Protein AF-A0A7Z2S6S7-F1 (afdb_monomer)

pLDDT: mean 70.12, std 21.5, range [36.78, 98.31]

Organism: NCBI:txid2698679

Mean predicted aligned error: 21.52 Å

Secondary structure (DSSP, 8-state):
--HHHHHHHHHHHHHHHHHHHHHHHHHHHHHHHHHHHHHHHHHHHHHHHHHHHHHHHHHHHHHHHHHHHIIIII-B-PPPGGGS--SHHHHHS--GGG-SS----TT-----B----------S-----PPPP-------SS--S--------------------------PPPPPPPPPP------S-HHHHHHHHHHHHHHHHHT-

Structure (mmCIF, N/CA/C/O backbone):
data_AF-A0A7Z2S6S7-F1
#
_entry.id   AF-A0A7Z2S6S7-F1
#
loop_
_atom_site.group_PDB
_atom_site.id
_atom_site.type_symbol
_atom_site.label_atom_id
_atom_site.label_alt_id
_atom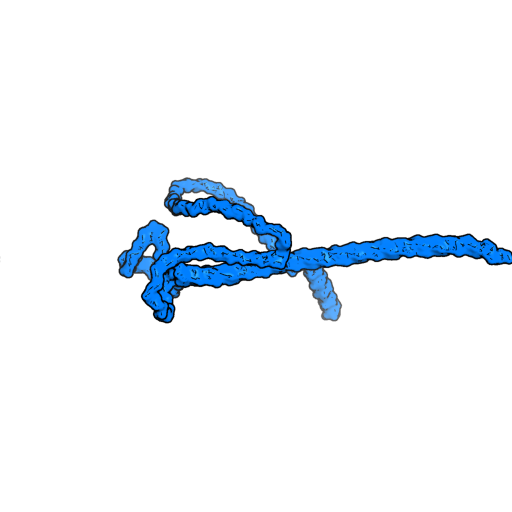_site.label_comp_id
_atom_site.label_asym_id
_atom_site.label_entity_id
_atom_site.label_seq_id
_atom_site.pdbx_PDB_ins_code
_atom_site.Cartn_x
_atom_site.Cartn_y
_atom_site.Cartn_z
_atom_site.occupancy
_atom_site.B_iso_or_equiv
_atom_site.auth_seq_id
_atom_site.auth_comp_id
_atom_site.auth_asym_id
_atom_site.auth_atom_id
_atom_site.pdbx_PDB_model_num
ATOM 1 N N . MET A 1 1 ? 38.155 -9.485 -60.543 1.00 56.16 1 MET A N 1
ATOM 2 C CA . MET A 1 1 ? 37.156 -8.390 -60.671 1.00 56.16 1 MET A CA 1
ATOM 3 C C . MET A 1 1 ? 35.992 -8.449 -59.662 1.00 56.16 1 MET A C 1
ATOM 5 O O . MET A 1 1 ? 35.315 -7.443 -59.505 1.00 56.16 1 MET A O 1
ATOM 9 N N . ILE A 1 2 ? 35.759 -9.549 -58.927 1.00 62.22 2 ILE A N 1
ATOM 10 C CA . ILE A 1 2 ? 34.599 -9.682 -58.010 1.00 62.22 2 ILE A CA 1
ATOM 11 C C . ILE A 1 2 ? 34.795 -8.965 -56.654 1.00 62.22 2 ILE A C 1
ATOM 13 O O . ILE A 1 2 ? 33.850 -8.390 -56.121 1.00 62.22 2 ILE A O 1
ATOM 17 N N . ALA A 1 3 ? 36.026 -8.892 -56.132 1.00 63.84 3 ALA A N 1
ATOM 18 C CA . ALA A 1 3 ? 36.320 -8.297 -54.818 1.00 63.84 3 ALA A CA 1
ATOM 19 C C . ALA A 1 3 ? 35.955 -6.799 -54.693 1.00 63.84 3 ALA A C 1
ATOM 21 O O . ALA A 1 3 ? 35.555 -6.342 -53.626 1.00 63.84 3 ALA A O 1
ATOM 22 N N . HIS A 1 4 ? 36.027 -6.028 -55.784 1.00 70.69 4 HIS A N 1
ATOM 23 C CA . HIS A 1 4 ? 35.668 -4.604 -55.766 1.00 70.69 4 HIS A CA 1
ATOM 24 C C . HIS A 1 4 ? 34.153 -4.359 -55.740 1.00 70.69 4 HIS A C 1
ATOM 26 O O . HIS A 1 4 ? 33.725 -3.312 -55.262 1.00 70.69 4 HIS A O 1
AT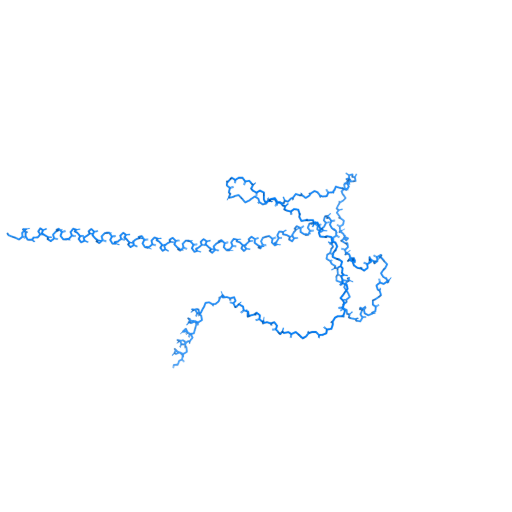OM 32 N N . ARG A 1 5 ? 33.336 -5.323 -56.189 1.00 72.50 5 ARG A N 1
ATOM 33 C CA . ARG A 1 5 ? 31.866 -5.223 -56.164 1.00 72.50 5 ARG A CA 1
ATOM 34 C C . ARG A 1 5 ? 31.262 -5.544 -54.794 1.00 72.50 5 ARG A C 1
ATOM 36 O O . ARG A 1 5 ? 30.157 -5.100 -54.516 1.00 72.50 5 ARG A O 1
ATOM 43 N N . LEU A 1 6 ? 31.989 -6.262 -53.932 1.00 79.44 6 LEU A N 1
ATOM 44 C CA . LEU A 1 6 ? 31.537 -6.638 -52.583 1.00 79.44 6 LEU A CA 1
ATOM 45 C C . LEU A 1 6 ? 31.805 -5.560 -51.518 1.00 79.44 6 LEU A C 1
ATOM 47 O O . LEU A 1 6 ? 31.131 -5.527 -50.491 1.00 79.44 6 LEU A O 1
ATOM 51 N N . ARG A 1 7 ? 32.739 -4.635 -51.772 1.00 80.62 7 ARG A N 1
ATOM 52 C CA . ARG A 1 7 ? 33.026 -3.490 -50.888 1.00 80.62 7 ARG A CA 1
ATOM 53 C C . ARG A 1 7 ? 31.790 -2.658 -50.490 1.00 80.62 7 ARG A C 1
ATOM 55 O O . ARG A 1 7 ? 31.655 -2.391 -49.298 1.00 80.62 7 ARG A O 1
ATOM 62 N N . PRO A 1 8 ? 30.878 -2.263 -51.403 1.00 85.81 8 PRO A N 1
ATOM 63 C CA . PRO A 1 8 ? 29.676 -1.519 -51.013 1.00 85.81 8 PRO A CA 1
ATOM 64 C C . PRO A 1 8 ? 28.704 -2.347 -50.158 1.00 85.81 8 PRO A C 1
ATOM 66 O O . PRO A 1 8 ? 28.087 -1.807 -49.246 1.00 85.81 8 PRO A O 1
ATOM 69 N N . ILE A 1 9 ? 28.608 -3.661 -50.390 1.00 90.38 9 ILE A N 1
ATOM 70 C CA . ILE A 1 9 ? 27.736 -4.563 -49.618 1.00 90.38 9 ILE A CA 1
ATOM 71 C C . ILE A 1 9 ? 28.200 -4.661 -48.160 1.00 90.38 9 ILE A C 1
ATOM 73 O O . ILE A 1 9 ? 27.368 -4.628 -47.259 1.00 90.38 9 ILE A O 1
ATOM 77 N N . GLY A 1 10 ? 29.514 -4.703 -47.915 1.00 89.62 10 GLY A N 1
ATOM 78 C CA . GLY A 1 10 ? 30.062 -4.675 -46.555 1.00 89.62 10 GLY A CA 1
ATOM 79 C C . GLY A 1 10 ? 29.722 -3.385 -45.799 1.00 89.62 10 GLY A C 1
ATOM 80 O O . GLY A 1 10 ? 29.356 -3.435 -44.628 1.00 89.62 10 GLY A O 1
ATOM 81 N N . TRP A 1 11 ? 29.766 -2.238 -46.483 1.00 93.69 11 TRP A N 1
ATOM 82 C CA . TRP A 1 11 ? 29.365 -0.949 -45.908 1.00 93.69 11 TRP A CA 1
ATOM 83 C C . TRP A 1 11 ? 27.879 -0.915 -45.537 1.00 93.69 11 TRP A C 1
ATOM 85 O O . TRP A 1 11 ? 27.529 -0.519 -44.425 1.00 93.69 11 TRP A O 1
ATOM 95 N N . VAL A 1 12 ? 27.008 -1.382 -46.436 1.00 95.25 12 VAL A N 1
ATOM 96 C CA . VAL A 1 12 ? 25.561 -1.463 -46.176 1.00 95.25 12 VAL A CA 1
ATOM 97 C C . VAL A 1 12 ? 25.264 -2.430 -45.028 1.00 95.25 12 VAL A C 1
ATOM 99 O O . VAL A 1 12 ? 24.489 -2.091 -44.137 1.00 95.25 12 VAL A O 1
ATOM 102 N N . ALA A 1 13 ? 25.914 -3.597 -44.995 1.00 95.06 13 ALA A N 1
ATOM 103 C CA . ALA A 1 13 ? 25.768 -4.562 -43.907 1.00 95.06 13 ALA A CA 1
ATOM 104 C C . ALA A 1 13 ? 26.209 -3.980 -42.552 1.00 95.06 13 ALA A C 1
ATOM 106 O O . ALA A 1 13 ? 25.541 -4.201 -41.541 1.00 95.06 13 ALA A O 1
ATOM 107 N N . GLY A 1 14 ? 27.285 -3.188 -42.524 1.00 96.31 14 GLY A N 1
ATOM 108 C CA . GLY A 1 14 ? 27.726 -2.477 -41.322 1.00 96.31 14 GLY A CA 1
ATOM 109 C C . GLY A 1 14 ? 26.667 -1.505 -40.793 1.00 96.31 14 GLY A C 1
ATOM 110 O O . GLY A 1 14 ? 26.303 -1.569 -39.618 1.00 96.31 14 GLY A O 1
ATOM 111 N N . VAL A 1 15 ? 26.104 -0.660 -41.665 1.00 96.38 15 VAL A N 1
ATOM 112 C CA . VAL A 1 15 ? 25.033 0.284 -41.287 1.00 96.38 15 VAL A CA 1
ATOM 113 C C . VAL A 1 15 ? 23.760 -0.452 -40.853 1.00 96.38 15 VAL A C 1
ATOM 115 O O . VAL A 1 15 ? 23.146 -0.087 -39.848 1.00 96.38 15 VAL A O 1
ATOM 118 N N . ALA A 1 16 ? 23.377 -1.519 -41.557 1.00 96.62 16 ALA A N 1
ATOM 119 C CA . ALA A 1 16 ? 22.231 -2.353 -41.195 1.00 96.62 16 ALA A CA 1
ATOM 120 C C . ALA A 1 16 ? 22.402 -2.994 -39.805 1.00 96.62 16 ALA A C 1
ATOM 122 O O . ALA A 1 16 ? 21.467 -3.036 -39.010 1.00 96.62 16 ALA A O 1
ATOM 123 N N . THR A 1 17 ? 23.614 -3.437 -39.475 1.00 96.81 17 THR A N 1
ATOM 124 C CA . THR A 1 17 ? 23.908 -4.038 -38.166 1.00 96.81 17 THR A CA 1
ATOM 125 C C . THR A 1 17 ? 23.879 -2.989 -37.052 1.00 96.81 17 THR A C 1
ATOM 127 O O . THR A 1 17 ? 23.311 -3.233 -35.990 1.00 96.81 17 THR A O 1
ATOM 130 N N . ALA A 1 18 ? 24.433 -1.798 -37.298 1.00 96.69 18 ALA A N 1
ATOM 131 C CA . ALA A 1 18 ? 24.405 -0.693 -36.340 1.00 96.69 18 ALA A CA 1
ATOM 132 C C . ALA A 1 18 ? 22.971 -0.208 -36.053 1.00 96.69 18 ALA A C 1
ATOM 134 O O . ALA A 1 18 ? 22.594 -0.025 -34.895 1.00 96.69 18 ALA A O 1
ATOM 135 N N . THR A 1 19 ? 22.153 -0.047 -37.097 1.00 97.31 19 THR A N 1
ATOM 136 C CA . THR A 1 19 ? 20.737 0.342 -36.962 1.00 97.31 19 THR A CA 1
ATOM 137 C C . THR A 1 19 ? 19.919 -0.721 -36.232 1.00 97.31 19 THR A C 1
ATOM 139 O O . THR A 1 19 ? 19.146 -0.381 -35.335 1.00 97.31 19 THR A O 1
ATOM 142 N N . LEU A 1 20 ? 20.140 -2.004 -36.530 1.00 97.25 20 LEU A N 1
ATOM 143 C CA . LEU A 1 20 ? 19.512 -3.100 -35.794 1.00 97.25 20 LEU A CA 1
ATOM 144 C C . LEU A 1 20 ? 19.933 -3.111 -34.316 1.00 97.25 20 LEU A C 1
ATOM 146 O O . LEU A 1 20 ? 19.085 -3.274 -33.442 1.00 97.25 20 LEU A O 1
ATOM 150 N N . GLY A 1 21 ? 21.215 -2.878 -34.018 1.00 96.69 21 GLY A N 1
ATOM 151 C CA . GLY A 1 21 ? 21.710 -2.766 -32.644 1.00 96.69 21 GLY A CA 1
ATOM 152 C C . GLY A 1 21 ? 21.022 -1.641 -31.867 1.00 96.69 21 GLY A C 1
ATOM 153 O O . GLY A 1 21 ? 20.538 -1.862 -30.757 1.00 96.69 21 GLY A O 1
ATOM 154 N N . PHE A 1 22 ? 20.895 -0.459 -32.475 1.00 96.31 22 PHE A N 1
ATOM 155 C CA . PHE A 1 22 ? 20.175 0.666 -31.873 1.00 96.31 22 PHE A CA 1
ATOM 156 C C . PHE A 1 22 ? 18.694 0.342 -31.619 1.00 96.31 22 PHE A C 1
ATOM 158 O O . PHE A 1 22 ? 18.153 0.674 -30.561 1.00 96.31 22 PHE A O 1
ATOM 165 N N . TYR A 1 23 ? 18.046 -0.363 -32.550 1.00 96.31 23 TYR A N 1
ATOM 166 C CA . TYR A 1 23 ? 16.662 -0.804 -32.388 1.00 96.31 23 TYR A CA 1
ATOM 167 C C . TYR A 1 23 ? 16.490 -1.773 -31.209 1.00 96.31 23 TYR A C 1
ATOM 169 O O . TYR A 1 23 ? 15.574 -1.603 -30.404 1.00 96.31 23 TYR A O 1
ATOM 177 N N . LEU A 1 24 ? 17.394 -2.746 -31.051 1.00 96.44 24 LEU A N 1
ATOM 178 C CA . LEU A 1 24 ? 17.352 -3.686 -29.926 1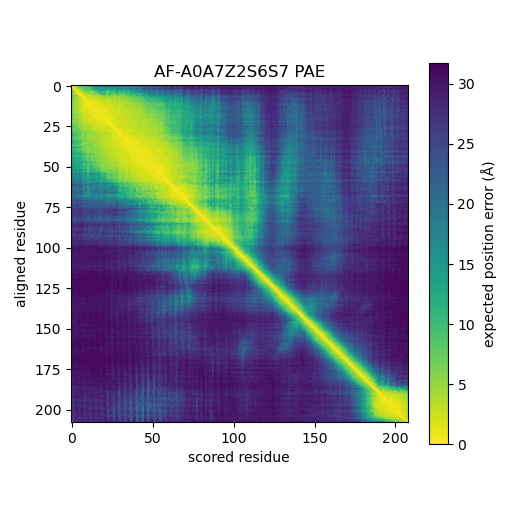.00 96.44 24 LEU A CA 1
ATOM 179 C C . LEU A 1 24 ? 17.502 -2.972 -28.577 1.00 96.44 24 LEU A C 1
ATOM 181 O O . LEU A 1 24 ? 16.760 -3.274 -27.643 1.00 96.44 24 LEU A O 1
ATOM 185 N N . VAL A 1 25 ? 18.401 -1.988 -28.487 1.00 96.12 25 VAL A N 1
ATOM 186 C CA . VAL A 1 25 ? 18.563 -1.162 -27.279 1.00 96.12 25 VAL A CA 1
ATOM 187 C C . VAL A 1 25 ? 17.288 -0.363 -26.981 1.00 96.12 25 VAL A C 1
ATOM 189 O O . VAL A 1 25 ? 16.844 -0.318 -25.834 1.00 96.12 25 VAL A O 1
ATOM 192 N N . SER A 1 26 ? 16.639 0.217 -27.997 1.00 95.31 26 SER A N 1
ATOM 193 C CA . SER A 1 26 ? 15.358 0.919 -27.820 1.00 95.31 26 SER A CA 1
ATOM 194 C C . SER A 1 26 ? 14.259 -0.008 -27.284 1.00 95.31 26 SER A C 1
ATOM 196 O O . SER A 1 26 ? 13.495 0.370 -26.390 1.00 95.31 26 SER A O 1
ATOM 198 N N . LEU A 1 27 ? 14.231 -1.254 -27.764 1.00 95.06 27 LEU A N 1
ATOM 199 C CA . LEU A 1 27 ? 13.298 -2.271 -27.292 1.00 95.06 27 LEU A CA 1
ATOM 200 C C . LEU A 1 27 ? 13.557 -2.657 -25.827 1.00 95.06 27 LEU A C 1
ATOM 202 O O . LEU A 1 27 ? 12.605 -2.789 -25.058 1.00 95.06 27 LEU A O 1
ATOM 206 N N . GLN A 1 28 ? 14.822 -2.768 -25.410 1.00 95.75 28 GLN A N 1
ATOM 207 C CA . GLN A 1 28 ? 15.173 -3.031 -24.010 1.00 95.75 28 GLN A CA 1
ATOM 208 C C . GLN A 1 28 ? 14.667 -1.926 -23.081 1.00 95.75 28 GLN A C 1
ATOM 210 O O . GLN A 1 28 ? 14.043 -2.222 -22.062 1.00 95.75 28 GLN A O 1
ATOM 215 N N . VAL A 1 29 ? 14.828 -0.656 -23.464 1.00 95.94 29 VAL A N 1
ATOM 216 C CA . VAL A 1 29 ? 14.305 0.475 -22.678 1.00 95.94 29 VAL A CA 1
ATOM 217 C C . VAL A 1 29 ? 12.787 0.374 -22.499 1.00 95.94 29 VAL A C 1
ATOM 219 O O . VAL A 1 29 ? 12.274 0.661 -21.417 1.00 95.94 29 VAL A O 1
ATOM 222 N N . ALA A 1 30 ? 12.051 -0.070 -23.521 1.00 94.50 30 ALA A N 1
ATOM 223 C CA . ALA A 1 30 ? 10.612 -0.295 -23.396 1.00 94.50 30 ALA A CA 1
ATOM 224 C C . ALA A 1 30 ? 10.286 -1.433 -22.409 1.00 94.50 30 ALA A C 1
ATOM 226 O O . ALA A 1 30 ? 9.371 -1.299 -21.593 1.00 94.50 30 ALA A O 1
ATOM 227 N N . THR A 1 31 ? 11.055 -2.528 -22.432 1.00 95.06 31 THR A N 1
ATOM 228 C CA . THR A 1 31 ? 10.869 -3.636 -21.479 1.00 95.06 31 THR A CA 1
ATOM 229 C C . THR A 1 31 ? 11.197 -3.243 -20.039 1.00 95.06 31 THR A C 1
ATOM 231 O O . THR A 1 31 ? 10.473 -3.643 -19.125 1.00 95.06 31 THR A O 1
ATOM 234 N N . GLU A 1 32 ? 12.218 -2.407 -19.843 1.00 97.12 32 GLU A N 1
ATOM 235 C CA . GLU A 1 32 ? 12.602 -1.864 -18.537 1.00 97.12 32 GLU A CA 1
ATOM 236 C C . GLU A 1 32 ? 11.520 -0.937 -17.980 1.00 97.12 32 GLU A C 1
ATOM 238 O O . GLU A 1 32 ? 11.100 -1.091 -16.835 1.00 97.12 32 GLU A O 1
ATOM 243 N N . ARG A 1 33 ? 10.956 -0.045 -18.805 1.00 96.62 33 ARG A N 1
ATOM 244 C CA . ARG A 1 33 ? 9.812 0.793 -18.395 1.00 96.62 33 ARG A CA 1
ATOM 245 C C . ARG A 1 33 ? 8.625 -0.056 -17.938 1.00 96.62 33 ARG A C 1
ATOM 247 O O . ARG A 1 33 ? 8.069 0.183 -16.870 1.00 96.62 33 ARG A O 1
ATOM 254 N N . ALA A 1 34 ? 8.295 -1.113 -18.679 1.00 95.12 34 ALA A N 1
ATOM 255 C CA . ALA A 1 34 ? 7.232 -2.039 -18.290 1.00 95.12 34 ALA A CA 1
ATOM 256 C C . ALA A 1 34 ? 7.566 -2.853 -17.020 1.00 95.12 34 ALA A C 1
ATOM 258 O O . ALA A 1 34 ? 6.664 -3.306 -16.305 1.00 95.12 34 ALA A O 1
ATOM 259 N N . ALA A 1 35 ? 8.846 -3.102 -16.730 1.00 95.75 35 ALA A N 1
ATOM 260 C CA . ALA A 1 35 ? 9.281 -3.714 -15.476 1.00 95.75 35 ALA A CA 1
ATOM 261 C C . ALA A 1 35 ? 9.129 -2.741 -14.296 1.00 95.75 35 ALA A C 1
ATOM 263 O O . ALA A 1 35 ? 8.555 -3.127 -13.275 1.00 95.75 35 ALA A O 1
ATOM 264 N N . LEU A 1 36 ? 9.533 -1.479 -14.468 1.00 97.94 36 LEU A N 1
ATOM 265 C CA . LEU A 1 36 ? 9.366 -0.421 -13.469 1.00 97.94 36 LEU A CA 1
ATOM 266 C C . LEU A 1 36 ? 7.893 -0.208 -13.115 1.00 97.94 36 LEU A C 1
ATOM 268 O O . LEU A 1 36 ? 7.529 -0.308 -11.945 1.00 97.94 36 LEU A O 1
ATOM 272 N N . GLU A 1 37 ? 7.016 -0.059 -14.109 1.00 97.56 37 GLU A N 1
ATOM 273 C CA . GLU A 1 37 ? 5.576 0.093 -13.868 1.00 97.56 37 GLU A CA 1
ATOM 274 C C . GLU A 1 37 ? 4.973 -1.096 -13.096 1.00 97.56 37 GLU A C 1
ATOM 276 O O . GLU A 1 37 ? 4.059 -0.938 -12.281 1.00 97.56 37 GLU A O 1
ATOM 281 N N . ARG A 1 38 ? 5.468 -2.321 -13.333 1.00 97.50 38 ARG A N 1
ATOM 282 C CA . ARG A 1 38 ? 5.037 -3.505 -12.570 1.00 97.50 38 ARG A CA 1
ATOM 283 C C . ARG A 1 38 ? 5.444 -3.405 -11.104 1.00 97.50 38 ARG A C 1
ATOM 285 O O . ARG A 1 38 ? 4.645 -3.770 -10.240 1.00 97.50 38 ARG A O 1
ATOM 292 N N . VAL A 1 39 ? 6.654 -2.932 -10.819 1.00 98.25 39 VAL A N 1
ATOM 293 C CA . VAL A 1 39 ? 7.137 -2.727 -9.447 1.00 98.25 39 VAL A CA 1
ATOM 294 C C . VAL A 1 39 ? 6.355 -1.607 -8.763 1.00 98.25 39 VAL A C 1
ATOM 296 O O . VAL A 1 39 ? 5.881 -1.803 -7.646 1.00 98.25 39 VAL A O 1
ATOM 299 N N . GLU A 1 40 ? 6.117 -0.486 -9.438 1.00 98.06 40 GLU A N 1
ATOM 300 C CA . GLU A 1 40 ? 5.314 0.623 -8.907 1.00 98.06 40 GLU A CA 1
ATOM 301 C C . GLU A 1 40 ? 3.893 0.183 -8.538 1.00 98.06 40 GLU A C 1
ATOM 303 O O . GLU A 1 40 ? 3.403 0.500 -7.450 1.00 98.06 40 GLU A O 1
ATOM 308 N N . ARG A 1 41 ? 3.248 -0.630 -9.388 1.00 98.00 41 ARG A N 1
ATOM 309 C CA . ARG A 1 41 ? 1.940 -1.224 -9.066 1.00 98.00 41 ARG A CA 1
ATOM 310 C C . ARG A 1 41 ? 1.999 -2.105 -7.819 1.00 98.00 41 ARG A C 1
ATOM 312 O O . ARG A 1 41 ? 1.106 -2.016 -6.978 1.00 98.00 41 ARG A O 1
ATOM 319 N N . ARG A 1 42 ? 3.047 -2.921 -7.659 1.00 97.50 42 ARG A N 1
ATOM 320 C CA . ARG A 1 42 ? 3.239 -3.746 -6.450 1.00 97.50 42 ARG A CA 1
ATOM 321 C C . ARG A 1 42 ? 3.430 -2.886 -5.203 1.00 97.50 42 ARG A C 1
ATOM 323 O O . ARG A 1 42 ? 2.817 -3.175 -4.181 1.00 97.50 42 ARG A O 1
ATOM 330 N N . ILE A 1 43 ? 4.207 -1.806 -5.297 1.00 97.81 43 ILE A N 1
ATOM 331 C CA . ILE A 1 43 ? 4.388 -0.844 -4.200 1.00 97.81 43 ILE A CA 1
ATOM 332 C C . ILE A 1 43 ? 3.045 -0.207 -3.824 1.00 97.81 43 ILE A C 1
ATOM 334 O O . ILE A 1 43 ? 2.728 -0.084 -2.641 1.00 97.81 43 ILE A O 1
ATOM 338 N N . ALA A 1 44 ? 2.229 0.177 -4.807 1.00 98.31 44 ALA A N 1
ATOM 339 C CA . ALA A 1 44 ? 0.919 0.768 -4.552 1.00 98.31 44 ALA A CA 1
ATOM 340 C C . ALA A 1 44 ? -0.027 -0.197 -3.817 1.00 98.31 44 ALA A C 1
ATOM 342 O O . ALA A 1 44 ? -0.726 0.231 -2.897 1.00 98.31 44 ALA A O 1
ATOM 343 N N . VAL A 1 45 ? -0.028 -1.483 -4.189 1.00 98.19 45 VAL A N 1
ATOM 344 C CA . VAL A 1 45 ? -0.791 -2.534 -3.491 1.00 98.19 45 VAL A CA 1
ATOM 345 C C . VAL A 1 45 ? -0.268 -2.723 -2.067 1.00 98.19 45 VAL A C 1
ATOM 347 O O . VAL A 1 45 ? -1.036 -2.556 -1.124 1.00 98.19 45 VAL A O 1
ATOM 350 N N . ALA A 1 46 ? 1.041 -2.919 -1.891 1.00 98.19 46 ALA A N 1
ATOM 351 C CA . ALA A 1 46 ? 1.645 -3.109 -0.570 1.00 98.19 46 ALA A CA 1
ATOM 352 C C . ALA A 1 46 ? 1.358 -1.936 0.387 1.00 98.19 46 ALA A C 1
ATOM 354 O O . ALA A 1 46 ? 1.039 -2.138 1.554 1.00 98.19 46 ALA A O 1
ATOM 355 N N . ARG A 1 47 ? 1.378 -0.690 -0.106 1.00 98.25 47 ARG A N 1
ATOM 356 C CA . ARG A 1 47 ? 1.010 0.497 0.691 1.00 98.25 47 ARG A CA 1
ATOM 357 C C . ARG A 1 47 ? -0.463 0.523 1.107 1.00 98.25 47 ARG A C 1
ATOM 359 O O . ARG A 1 47 ? -0.810 1.188 2.082 1.00 98.25 47 ARG A O 1
ATOM 366 N N . ARG A 1 48 ? -1.369 -0.090 0.342 1.00 97.38 48 ARG A N 1
ATOM 367 C CA . ARG A 1 48 ? -2.780 -0.228 0.748 1.00 97.38 48 ARG A CA 1
ATOM 368 C C . ARG A 1 48 ? -2.916 -1.287 1.836 1.00 97.38 48 ARG A C 1
ATOM 370 O O . ARG A 1 48 ? -3.618 -1.036 2.810 1.00 97.38 48 ARG A O 1
ATOM 377 N N . ASP A 1 49 ? -2.189 -2.390 1.708 1.00 97.75 49 ASP A N 1
ATOM 378 C CA . ASP A 1 49 ? -2.182 -3.461 2.706 1.00 97.75 49 ASP A CA 1
ATOM 379 C C . ASP A 1 49 ? -1.615 -2.981 4.044 1.00 97.75 49 ASP A C 1
ATOM 381 O O . ASP A 1 49 ? -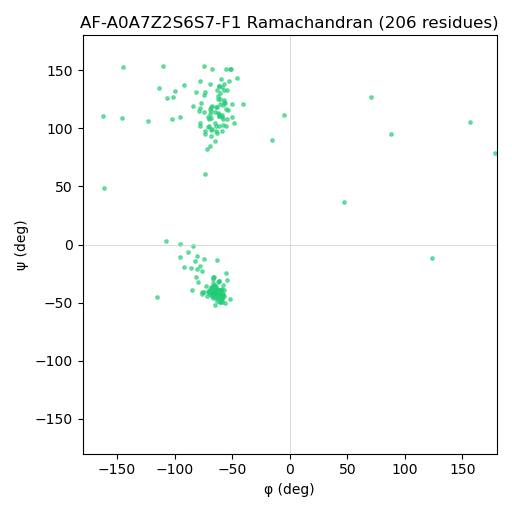2.235 -3.210 5.078 1.00 97.75 49 ASP A O 1
ATOM 385 N N . ILE A 1 50 ? -0.505 -2.233 4.028 1.00 97.69 50 ILE A N 1
ATOM 386 C CA . ILE A 1 50 ? 0.073 -1.622 5.236 1.00 97.69 50 ILE A CA 1
ATOM 387 C C . ILE A 1 50 ? -0.956 -0.733 5.936 1.00 97.69 50 ILE A C 1
ATOM 389 O O . ILE A 1 50 ? -1.230 -0.936 7.112 1.00 97.69 50 ILE A O 1
ATOM 393 N N . ARG A 1 51 ? -1.610 0.178 5.205 1.00 97.38 51 ARG A N 1
ATOM 394 C CA . ARG A 1 51 ? -2.644 1.048 5.788 1.00 97.38 51 ARG A CA 1
ATOM 395 C C . ARG A 1 51 ? -3.805 0.262 6.383 1.00 97.38 51 ARG A C 1
ATOM 397 O O . ARG A 1 51 ? -4.318 0.620 7.437 1.00 97.38 51 ARG A O 1
ATOM 404 N N . ARG A 1 52 ? -4.220 -0.824 5.732 1.00 97.69 52 ARG A N 1
ATOM 405 C CA . ARG A 1 52 ? -5.244 -1.711 6.284 1.00 97.69 52 ARG A CA 1
ATOM 406 C C . ARG A 1 52 ? -4.763 -2.355 7.587 1.00 97.69 52 ARG A C 1
ATOM 408 O O . ARG A 1 52 ? -5.484 -2.311 8.582 1.00 97.69 52 ARG A O 1
ATOM 415 N N . LEU A 1 53 ? -3.552 -2.905 7.605 1.00 97.69 53 LEU A N 1
ATOM 416 C CA . LEU A 1 53 ? -2.970 -3.522 8.798 1.00 97.69 53 LEU A CA 1
ATOM 417 C C . LEU A 1 53 ? -2.841 -2.515 9.946 1.00 97.69 53 LEU A C 1
ATOM 419 O O . LEU A 1 53 ? -3.217 -2.831 11.070 1.00 97.69 53 LEU A O 1
ATOM 423 N N . GLU A 1 54 ? -2.400 -1.292 9.668 1.00 96.25 54 GLU A N 1
ATOM 424 C CA . GLU A 1 54 ? -2.339 -0.202 10.646 1.00 96.25 54 GLU A CA 1
ATOM 425 C C . GLU A 1 54 ? -3.715 0.101 11.242 1.00 96.25 54 GLU A C 1
ATOM 427 O O . GLU A 1 54 ? -3.838 0.218 12.460 1.00 96.25 54 GLU A O 1
ATOM 432 N N . THR A 1 55 ? -4.768 0.161 10.419 1.00 95.94 55 THR A N 1
ATOM 433 C CA . THR A 1 55 ? -6.129 0.376 10.937 1.00 95.94 55 THR A CA 1
ATOM 434 C C . THR A 1 55 ? -6.612 -0.782 11.811 1.00 95.94 55 THR A C 1
ATOM 436 O O . THR A 1 55 ? -7.221 -0.546 12.856 1.00 95.94 55 THR A O 1
ATOM 439 N N . GLU A 1 56 ? -6.299 -2.029 11.444 1.00 95.88 56 GLU A N 1
ATOM 440 C CA . GLU A 1 56 ? -6.650 -3.205 12.247 1.00 95.88 56 GLU A CA 1
ATOM 441 C C . GLU A 1 56 ? -5.871 -3.232 13.576 1.00 95.88 56 GLU A C 1
ATOM 443 O O . GLU A 1 56 ? -6.445 -3.534 14.627 1.00 95.88 56 GLU A O 1
ATOM 448 N N . PHE A 1 57 ? -4.586 -2.868 13.569 1.00 94.38 57 PHE A N 1
ATOM 449 C CA . PHE A 1 57 ? -3.775 -2.765 14.784 1.00 94.38 57 PHE A CA 1
ATOM 450 C C . PHE A 1 57 ? -4.217 -1.619 15.687 1.00 94.38 57 PHE A C 1
ATOM 452 O O . PHE A 1 57 ? -4.347 -1.830 16.892 1.00 94.38 57 PHE A O 1
ATOM 459 N N . ALA A 1 58 ? -4.502 -0.442 15.129 1.00 92.06 58 ALA A N 1
ATOM 460 C CA . ALA A 1 58 ? -5.007 0.696 15.888 1.00 92.06 58 ALA A CA 1
ATOM 461 C C . ALA A 1 58 ? -6.327 0.350 16.592 1.00 92.06 58 ALA A C 1
ATOM 463 O O . ALA A 1 58 ? -6.491 0.649 17.775 1.00 92.06 58 ALA A O 1
ATOM 464 N N . ALA A 1 59 ? -7.231 -0.355 15.903 1.00 92.06 59 ALA A N 1
ATOM 465 C CA . ALA A 1 59 ? -8.475 -0.836 16.496 1.00 92.06 59 ALA A CA 1
ATOM 466 C C . ALA A 1 59 ? -8.242 -1.872 17.615 1.00 92.06 59 ALA A C 1
ATOM 468 O O . ALA A 1 59 ? -8.911 -1.832 18.644 1.00 92.06 59 ALA A O 1
ATOM 469 N N . ARG A 1 60 ? -7.282 -2.793 17.462 1.00 92.62 60 ARG A N 1
ATOM 470 C CA . ARG A 1 60 ? -6.973 -3.790 18.509 1.00 92.62 60 ARG A CA 1
ATOM 471 C C . ARG A 1 60 ? -6.247 -3.188 19.714 1.00 92.62 60 ARG A C 1
ATOM 473 O O . ARG A 1 60 ? -6.484 -3.612 20.843 1.00 92.62 60 ARG A O 1
ATOM 480 N N . ALA A 1 61 ? -5.368 -2.217 19.488 1.00 90.88 61 ALA A N 1
ATOM 481 C CA . ALA A 1 61 ? -4.643 -1.528 20.548 1.00 90.88 61 ALA A CA 1
ATOM 482 C C . ALA A 1 61 ? -5.570 -0.616 21.362 1.00 90.88 61 ALA A C 1
ATOM 484 O O . ALA A 1 61 ? -5.478 -0.599 22.590 1.00 90.88 61 ALA A O 1
ATOM 485 N N . SER A 1 62 ? -6.496 0.087 20.700 1.00 86.31 62 SER A N 1
ATOM 486 C CA . SER A 1 62 ? -7.434 0.985 21.377 1.00 86.31 62 SER A CA 1
ATOM 487 C C . SER A 1 62 ? -8.374 0.237 22.322 1.00 86.31 62 SER A C 1
ATOM 489 O O . SER A 1 62 ? -8.630 0.734 23.413 1.00 86.31 62 SER A O 1
ATOM 491 N N . LEU A 1 63 ? -8.817 -0.980 21.981 1.00 87.56 63 LEU A N 1
ATOM 492 C CA . LEU A 1 63 ? -9.644 -1.798 22.879 1.00 87.56 63 LEU A CA 1
ATOM 493 C C . LEU A 1 63 ? -8.914 -2.161 24.176 1.00 87.56 63 LEU A C 1
ATOM 495 O O . LEU A 1 63 ? -9.468 -1.970 25.254 1.00 87.56 63 LEU A O 1
ATOM 499 N N . ARG A 1 64 ? -7.651 -2.600 24.094 1.00 86.12 64 ARG A N 1
ATOM 500 C CA . ARG A 1 64 ? -6.852 -2.904 25.294 1.00 86.12 64 ARG A CA 1
ATOM 501 C C . ARG A 1 64 ? -6.608 -1.668 26.155 1.00 86.12 64 ARG A C 1
ATOM 503 O O . ARG A 1 64 ? -6.659 -1.750 27.377 1.00 86.12 64 ARG A O 1
ATOM 510 N N . GLN A 1 65 ? -6.363 -0.523 25.520 1.00 85.62 65 GLN A N 1
ATOM 511 C CA . GLN A 1 65 ? -6.205 0.745 26.231 1.00 85.62 65 GLN A CA 1
ATOM 512 C C . GLN A 1 65 ? -7.510 1.189 26.897 1.00 85.62 65 GLN A C 1
ATOM 514 O O . GLN A 1 65 ? -7.479 1.655 28.032 1.00 85.62 65 GLN A O 1
ATOM 519 N N . LEU A 1 66 ? -8.655 1.021 26.228 1.00 85.94 66 LEU A N 1
ATOM 520 C CA . LEU A 1 66 ? -9.965 1.306 26.810 1.00 85.94 66 LEU A CA 1
ATOM 521 C C . LEU A 1 66 ? -10.251 0.389 27.998 1.00 85.94 66 LEU A C 1
ATOM 523 O O . LEU A 1 66 ? -10.695 0.891 29.019 1.00 85.94 66 LEU A O 1
ATOM 527 N N . GLU A 1 67 ? -9.960 -0.909 27.912 1.00 84.81 67 GLU A N 1
ATOM 528 C CA . GLU A 1 67 ? -10.110 -1.843 29.038 1.00 84.81 67 GLU A CA 1
ATOM 529 C C . GLU A 1 67 ? -9.233 -1.449 30.231 1.00 84.81 67 GLU A C 1
ATOM 531 O O . GLU A 1 67 ? -9.725 -1.384 31.358 1.00 84.81 67 GLU A O 1
ATOM 536 N N . GLN A 1 68 ? -7.963 -1.117 29.983 1.00 86.62 68 GLN A N 1
ATOM 537 C CA . GLN A 1 68 ? -7.051 -0.648 31.024 1.00 86.62 68 GLN A CA 1
ATOM 538 C C . GLN A 1 68 ? -7.561 0.645 31.669 1.00 86.62 68 GLN A C 1
ATOM 540 O O . GLN A 1 68 ? -7.672 0.729 32.890 1.00 86.62 68 GLN A O 1
ATOM 545 N N . TYR A 1 69 ? -7.936 1.639 30.862 1.00 84.88 69 TYR A N 1
ATOM 546 C CA . TYR A 1 69 ? -8.435 2.918 31.366 1.00 84.88 69 TYR A CA 1
ATOM 547 C C . TYR A 1 69 ? -9.761 2.763 32.119 1.00 84.88 69 TYR A C 1
ATOM 549 O O . TYR A 1 69 ? -10.013 3.431 33.128 1.00 84.88 69 TYR A O 1
ATOM 557 N N . ASN A 1 70 ? -10.600 1.845 31.647 1.00 85.31 70 ASN A N 1
ATOM 558 C CA . ASN A 1 70 ? -11.862 1.529 32.273 1.00 85.31 70 ASN A CA 1
ATOM 559 C C . ASN A 1 70 ? -11.675 0.843 33.637 1.00 85.31 70 ASN A C 1
ATOM 561 O O . ASN A 1 70 ? -12.410 1.142 34.572 1.00 85.31 70 ASN A O 1
ATOM 565 N N . GLY A 1 71 ? -10.658 -0.009 33.785 1.00 82.75 71 GLY A N 1
ATOM 566 C CA . GLY A 1 71 ? -10.303 -0.629 35.064 1.00 82.75 71 GLY A CA 1
ATOM 567 C C . GLY A 1 71 ? -9.576 0.306 36.039 1.00 82.75 71 GLY A C 1
ATOM 568 O O . GLY A 1 71 ? -9.876 0.287 37.230 1.00 82.75 71 GLY A O 1
ATOM 569 N N . GLU A 1 72 ? -8.641 1.128 35.552 1.00 83.75 72 GLU A N 1
ATOM 570 C CA . GLU A 1 72 ? -7.752 1.941 36.397 1.00 83.75 72 GLU A CA 1
ATOM 571 C C . GLU A 1 72 ? -8.360 3.282 36.828 1.00 83.75 72 GLU A C 1
ATOM 573 O O . GLU A 1 72 ? -8.151 3.713 37.962 1.00 83.75 72 GLU A O 1
ATOM 578 N N . VAL A 1 73 ? -9.088 3.964 35.935 1.00 77.94 73 VAL A N 1
ATOM 579 C CA . VAL A 1 73 ? -9.527 5.355 36.163 1.00 77.94 73 VAL A CA 1
ATOM 580 C C . VAL A 1 73 ? -11.041 5.471 36.253 1.00 77.94 73 VAL A C 1
ATOM 582 O O . VAL A 1 73 ? -11.549 6.163 37.135 1.00 77.94 73 VAL A O 1
ATOM 585 N N . LEU A 1 74 ? -11.770 4.823 35.342 1.00 78.00 74 LEU A N 1
ATOM 586 C CA . LEU A 1 74 ? -13.221 5.008 35.244 1.00 78.00 74 LEU A CA 1
ATOM 587 C C . LEU A 1 74 ? -14.026 4.004 36.084 1.00 78.00 74 LEU A C 1
ATOM 589 O O . LEU A 1 74 ? -15.183 4.274 36.397 1.00 78.00 74 LEU A O 1
ATOM 593 N N . ALA A 1 75 ? -13.421 2.877 36.466 1.00 75.56 75 ALA A N 1
ATOM 594 C CA . ALA A 1 75 ? -14.048 1.766 37.182 1.00 75.56 75 ALA A CA 1
ATOM 595 C C . ALA A 1 75 ? -15.402 1.317 36.587 1.00 75.56 75 ALA A C 1
ATOM 597 O O . ALA A 1 75 ? -16.312 0.956 37.342 1.00 75.56 75 ALA A O 1
ATOM 598 N N . LEU A 1 76 ? -15.571 1.341 35.259 1.00 75.94 76 LEU A N 1
ATOM 599 C CA . LEU A 1 76 ? -16.815 0.903 34.613 1.00 75.94 76 LEU A CA 1
ATOM 600 C C . LEU A 1 76 ? -16.701 -0.578 34.249 1.00 75.94 76 LEU A C 1
ATOM 602 O O . LEU A 1 76 ? -15.692 -1.044 33.721 1.00 75.94 76 LEU A O 1
ATOM 606 N N . ALA A 1 77 ? -17.772 -1.326 34.488 1.00 74.00 77 ALA A N 1
ATOM 607 C CA . ALA A 1 77 ? -17.927 -2.681 33.975 1.00 74.00 77 ALA A CA 1
ATOM 608 C C . ALA A 1 77 ? -19.011 -2.719 32.897 1.00 74.00 77 ALA A C 1
ATOM 610 O O . ALA A 1 77 ? -19.948 -1.918 32.907 1.00 74.00 77 ALA A O 1
ATOM 611 N N . ALA A 1 78 ? -18.908 -3.690 31.986 1.00 78.31 78 ALA A N 1
ATOM 612 C CA . ALA A 1 78 ? -20.036 -4.032 31.131 1.00 78.31 78 ALA A CA 1
ATOM 613 C C . ALA A 1 78 ? -21.238 -4.418 32.024 1.00 78.31 78 ALA A C 1
ATOM 615 O O . ALA A 1 78 ? -21.053 -5.199 32.967 1.00 78.31 78 ALA A O 1
ATOM 616 N N . PRO A 1 79 ? -22.451 -3.890 31.769 1.00 78.06 79 PRO A N 1
ATOM 617 C CA . PRO A 1 79 ? -23.607 -4.206 32.596 1.00 78.06 79 PRO A CA 1
ATOM 618 C C . PRO A 1 79 ? -23.899 -5.705 32.542 1.00 78.06 79 PRO A C 1
ATOM 620 O O . PRO A 1 79 ? -23.839 -6.330 31.478 1.00 78.06 79 PRO A O 1
ATOM 623 N N . ARG A 1 80 ? -24.194 -6.296 33.701 1.00 80.69 80 ARG A N 1
ATOM 624 C CA . ARG A 1 80 ? -24.466 -7.736 33.793 1.00 80.69 80 ARG A CA 1
ATOM 625 C C . ARG A 1 80 ? -25.853 -8.047 33.230 1.00 80.69 80 ARG A C 1
ATOM 627 O O . ARG A 1 80 ? -26.745 -7.210 33.296 1.00 80.69 80 ARG A O 1
ATOM 634 N N . ALA A 1 81 ? -26.064 -9.269 32.737 1.00 80.75 81 ALA A N 1
ATOM 635 C CA . ALA A 1 81 ? -27.348 -9.691 32.161 1.00 80.75 81 ALA A CA 1
ATOM 636 C C . ALA A 1 81 ? -28.542 -9.470 33.114 1.00 80.75 81 ALA A C 1
ATOM 638 O O . ALA A 1 81 ? -29.639 -9.161 32.667 1.00 80.75 81 ALA A O 1
ATOM 639 N N . GLN A 1 82 ? -28.310 -9.560 34.427 1.00 80.19 82 GLN A N 1
ATOM 640 C CA . GLN A 1 82 ? -29.311 -9.355 35.477 1.00 80.19 82 GLN A CA 1
ATOM 641 C C . GLN A 1 82 ? -29.692 -7.878 35.691 1.00 80.19 82 GLN A C 1
ATOM 643 O O . GLN A 1 82 ? -30.660 -7.599 36.388 1.00 80.19 82 GLN A O 1
ATOM 648 N N . GLN A 1 83 ? -28.932 -6.935 35.125 1.00 79.25 83 GLN A N 1
ATOM 649 C CA . GLN A 1 83 ? -29.222 -5.496 35.178 1.00 79.25 83 GLN A CA 1
ATOM 650 C C . GLN A 1 83 ? -30.123 -5.043 34.020 1.00 79.25 83 GLN A C 1
ATOM 652 O O . GLN A 1 83 ? -30.551 -3.891 33.995 1.00 79.25 83 GLN A O 1
ATOM 657 N N . TYR A 1 84 ? -30.419 -5.936 33.070 1.00 81.88 84 TYR A N 1
ATOM 658 C CA . TYR A 1 84 ? -31.342 -5.670 31.977 1.00 81.88 84 TYR A CA 1
ATOM 659 C C . TYR A 1 84 ? -32.713 -6.272 32.278 1.00 81.88 84 TYR A C 1
ATOM 661 O O . TYR A 1 84 ? -32.839 -7.446 32.624 1.00 81.88 84 TYR A O 1
ATOM 669 N N . LEU A 1 85 ? -33.755 -5.470 32.078 1.00 86.88 85 LEU A N 1
ATOM 670 C CA . LEU A 1 85 ? -35.131 -5.953 32.057 1.00 86.88 85 LEU A CA 1
ATOM 671 C C . LEU A 1 85 ? -35.355 -6.690 30.734 1.00 86.88 85 LEU A C 1
ATOM 673 O O . LEU A 1 85 ? -35.027 -6.172 29.667 1.00 86.88 85 LEU A O 1
ATOM 677 N N . THR A 1 86 ? -35.869 -7.916 30.795 1.00 85.06 86 THR A N 1
ATOM 678 C CA . THR A 1 86 ? -35.907 -8.815 29.625 1.00 85.06 86 THR A CA 1
ATOM 679 C C . THR A 1 86 ? -37.239 -8.770 28.874 1.00 85.06 86 THR A C 1
ATOM 681 O O . THR A 1 86 ? -37.346 -9.335 27.790 1.00 85.06 86 THR A O 1
ATOM 684 N N . SER A 1 87 ? -38.274 -8.136 29.439 1.00 86.12 87 SER A N 1
ATOM 685 C CA . SER A 1 87 ? -39.608 -8.076 28.827 1.00 86.12 87 SER A CA 1
ATOM 686 C C . SER A 1 87 ? -40.323 -6.753 29.089 1.00 86.12 87 SER A C 1
ATOM 688 O O . SER A 1 87 ? -40.130 -6.126 30.130 1.00 86.12 87 SER A O 1
ATOM 690 N N . ASP A 1 88 ? -41.221 -6.381 28.178 1.00 84.56 88 ASP A N 1
ATOM 691 C CA . ASP A 1 88 ? -42.051 -5.176 28.304 1.00 84.56 88 ASP A CA 1
ATOM 692 C C . ASP A 1 88 ? -42.964 -5.230 29.535 1.00 84.56 88 ASP A C 1
ATOM 694 O O . ASP A 1 88 ? -43.214 -4.214 30.176 1.00 84.56 88 ASP A O 1
ATOM 698 N N . VAL A 1 89 ? -43.410 -6.427 29.929 1.00 87.88 89 VAL A N 1
ATOM 699 C CA . VAL A 1 89 ? -44.208 -6.621 31.148 1.00 87.88 89 VAL A CA 1
ATOM 700 C C . VAL A 1 89 ? -43.382 -6.303 32.400 1.00 87.88 89 VAL A C 1
ATOM 702 O O . VAL A 1 89 ? -43.881 -5.644 33.309 1.00 87.88 89 VAL A O 1
ATOM 705 N N . GLN A 1 90 ? -42.105 -6.708 32.434 1.00 84.06 90 GLN A N 1
ATOM 706 C CA . GLN A 1 90 ? -41.184 -6.334 33.515 1.00 84.06 90 GLN A CA 1
ATOM 707 C C . GLN A 1 90 ? -40.905 -4.830 33.526 1.00 84.06 90 GLN A C 1
ATOM 709 O O . GLN A 1 90 ? -40.770 -4.263 34.602 1.00 84.06 90 GLN A O 1
ATOM 714 N N . LEU A 1 91 ? -40.854 -4.182 32.359 1.00 85.12 91 LEU A N 1
ATOM 715 C CA . LEU A 1 91 ? -40.662 -2.735 32.259 1.00 85.12 91 LEU A CA 1
ATOM 716 C C . LEU A 1 91 ? -41.879 -1.947 32.765 1.00 85.12 91 LEU A C 1
ATOM 718 O O . LEU A 1 91 ? -41.708 -0.933 33.431 1.00 85.12 91 LEU A O 1
ATOM 722 N N . VAL A 1 92 ? -43.100 -2.418 32.494 1.00 87.69 92 VAL A N 1
ATOM 723 C CA . VAL A 1 92 ? -44.337 -1.797 33.007 1.00 87.69 92 VAL A CA 1
ATOM 724 C C . VAL A 1 92 ? -44.451 -1.943 34.526 1.00 87.69 92 VAL A C 1
ATOM 726 O O . VAL A 1 92 ? -44.926 -1.030 35.197 1.00 87.69 92 VAL A O 1
ATOM 729 N N . ALA A 1 93 ? -44.008 -3.077 35.071 1.00 84.81 93 ALA A N 1
ATOM 730 C CA . ALA A 1 93 ? -43.984 -3.320 36.511 1.00 84.81 93 ALA A CA 1
ATOM 731 C C . ALA A 1 93 ? -42.783 -2.669 37.226 1.00 84.81 93 ALA A C 1
ATOM 733 O O . ALA A 1 93 ? -42.734 -2.671 38.455 1.00 84.81 93 ALA A O 1
ATOM 734 N N . PHE A 1 94 ? -41.807 -2.143 36.481 1.00 84.69 94 PHE A N 1
ATOM 735 C CA . PHE A 1 94 ? -40.595 -1.559 37.039 1.00 84.69 94 PHE A CA 1
ATOM 736 C C . PHE A 1 94 ? -40.862 -0.146 37.560 1.00 84.69 94 PHE A C 1
ATOM 738 O O . PHE A 1 94 ? -41.127 0.778 36.790 1.00 84.69 94 PHE A O 1
ATOM 745 N N . ASP A 1 95 ? -40.744 0.029 38.875 1.00 82.81 95 ASP A N 1
ATOM 746 C CA . ASP A 1 95 ? -40.739 1.345 39.504 1.00 82.81 95 ASP A CA 1
ATOM 747 C C . ASP A 1 95 ? -39.285 1.810 39.716 1.00 82.81 95 ASP A C 1
ATOM 749 O O . ASP A 1 95 ? -38.588 1.283 40.583 1.00 82.81 95 ASP A O 1
ATOM 753 N N . PRO A 1 96 ? -38.790 2.816 38.974 1.00 72.44 96 PRO A N 1
ATOM 754 C CA . PRO A 1 96 ? -37.429 3.321 39.146 1.00 72.44 96 PRO A CA 1
ATOM 755 C C . PRO A 1 96 ? -37.176 3.933 40.534 1.00 72.44 96 PRO A C 1
ATOM 757 O O . PRO A 1 96 ? -36.022 4.166 40.889 1.00 72.44 96 PRO A O 1
ATOM 760 N N . ARG A 1 97 ? -38.225 4.202 41.328 1.00 71.62 97 ARG A N 1
ATOM 761 C CA . ARG A 1 97 ? -38.101 4.702 42.706 1.00 71.62 97 ARG A CA 1
ATOM 762 C C . ARG A 1 97 ? -37.848 3.607 43.738 1.00 71.62 97 ARG A C 1
ATOM 764 O O . ARG A 1 97 ? -37.461 3.941 44.852 1.00 71.62 97 ARG A O 1
ATOM 771 N N . SER A 1 98 ? -38.052 2.334 43.393 1.00 68.56 98 SER A N 1
ATOM 772 C CA . SER A 1 98 ? -37.814 1.208 44.306 1.00 68.56 98 SER A CA 1
ATOM 773 C C . SER A 1 98 ? -36.354 0.741 44.327 1.00 68.56 98 SER A C 1
ATOM 775 O O . SER A 1 98 ? -36.026 -0.214 45.027 1.00 68.56 98 SER A O 1
ATOM 777 N N . LEU A 1 99 ? -35.476 1.363 43.534 1.00 67.50 99 LEU A N 1
ATOM 778 C CA . LEU A 1 99 ? -34.036 1.132 43.588 1.00 67.50 99 LEU A CA 1
ATOM 779 C C . LEU A 1 99 ? -33.451 1.887 44.786 1.00 67.50 99 LEU A C 1
ATOM 781 O O . LEU A 1 99 ? -33.283 3.106 44.744 1.00 67.50 99 LEU A O 1
ATOM 785 N N . ASP A 1 100 ? -33.120 1.143 45.843 1.00 56.62 100 ASP A N 1
ATOM 786 C CA . ASP A 1 100 ? -32.328 1.629 46.975 1.00 56.62 100 ASP A CA 1
ATOM 787 C C . ASP A 1 100 ? -30.911 1.974 46.499 1.00 56.62 100 ASP A C 1
ATOM 789 O O . ASP A 1 100 ? -29.996 1.152 46.468 1.00 56.62 100 ASP A O 1
ATOM 793 N N . GLY A 1 101 ? -30.742 3.216 46.061 1.00 57.09 101 GLY A N 1
ATOM 794 C CA . GLY A 1 101 ? -29.475 3.731 45.570 1.00 57.09 101 GLY A CA 1
ATOM 795 C C . GLY A 1 101 ? -29.722 4.911 44.655 1.00 57.09 101 GLY A C 1
ATOM 796 O O . GLY A 1 101 ? -30.168 4.721 43.531 1.00 57.09 101 GLY A O 1
ATOM 797 N N . ALA A 1 102 ? -29.445 6.112 45.178 1.00 54.66 102 ALA A N 1
ATOM 798 C CA . ALA A 1 102 ? -29.525 7.421 44.533 1.00 54.66 102 ALA A CA 1
ATOM 799 C C . ALA A 1 102 ? -29.612 7.352 43.001 1.00 54.66 102 ALA A C 1
ATOM 801 O O . ALA A 1 102 ? -28.591 7.363 42.311 1.00 54.66 102 ALA A O 1
ATOM 802 N N . LEU A 1 103 ? -30.843 7.289 42.483 1.00 53.22 103 LEU A N 1
ATOM 803 C CA . LEU A 1 103 ? -31.100 7.438 41.062 1.00 53.22 103 LEU A CA 1
ATOM 804 C C . LEU A 1 103 ? -30.616 8.848 40.701 1.00 53.22 103 LEU A C 1
ATOM 806 O O . LEU A 1 103 ? -31.168 9.827 41.221 1.00 53.22 103 LEU A O 1
ATOM 810 N N . PRO A 1 104 ? -29.542 8.995 39.911 1.00 55.12 104 PRO A N 1
ATOM 811 C CA . PRO A 1 104 ? -29.029 10.315 39.623 1.00 55.12 104 PRO A CA 1
ATOM 812 C C . PRO A 1 104 ? -30.074 11.062 38.768 1.00 55.12 104 PRO A C 1
ATOM 814 O O . PRO A 1 104 ? -30.877 10.431 38.072 1.00 55.12 104 PRO A O 1
ATOM 817 N N . PRO A 1 105 ? -30.140 12.401 38.861 1.00 53.34 105 PRO A N 1
ATOM 818 C CA . PRO A 1 105 ? -31.193 13.189 38.225 1.00 53.34 105 PRO A CA 1
ATOM 819 C C . PRO A 1 105 ? -31.281 12.910 36.713 1.00 53.34 105 PRO A C 1
ATOM 821 O O . PRO A 1 105 ? -30.264 12.581 36.091 1.00 53.34 105 PRO A O 1
ATOM 824 N N . PRO A 1 106 ? -32.478 13.041 36.104 1.00 47.00 106 PRO A N 1
ATOM 825 C CA . PRO A 1 106 ? -32.701 12.701 34.700 1.00 47.00 106 PRO A CA 1
ATOM 826 C C . PRO A 1 106 ? -31.694 13.440 33.808 1.00 47.00 106 PRO A C 1
ATOM 828 O O . PRO A 1 106 ? -31.670 14.668 33.770 1.00 47.00 106 PRO A O 1
ATOM 831 N N . GLY A 1 107 ? -30.828 12.674 33.138 1.00 52.06 107 GLY A N 1
ATOM 832 C CA . GLY A 1 107 ? -29.679 13.182 32.377 1.00 52.06 107 GLY A CA 1
ATOM 833 C C . GLY A 1 107 ? -28.325 12.606 32.808 1.00 52.06 107 GLY A C 1
ATOM 834 O O . GLY A 1 107 ? -27.346 12.769 32.084 1.00 52.06 107 GLY A O 1
ATOM 835 N N . GLN A 1 108 ? -28.259 11.900 33.940 1.00 45.97 108 GLN A N 1
ATOM 836 C CA . GLN A 1 108 ? -27.071 11.162 34.370 1.00 45.97 108 GLN A CA 1
ATOM 837 C C . GLN A 1 108 ? -27.276 9.655 34.198 1.00 45.97 108 GLN A C 1
ATOM 839 O O . GLN A 1 108 ? -28.245 9.076 34.682 1.00 45.97 108 GLN A O 1
ATOM 844 N N . VAL A 1 109 ? -26.352 9.017 33.485 1.00 53.78 109 VAL A N 1
ATOM 845 C CA . VAL A 1 109 ? -26.336 7.566 33.303 1.00 53.78 109 VAL A CA 1
ATOM 846 C C . VAL A 1 109 ? -25.777 6.954 34.588 1.00 53.78 109 VAL A C 1
ATOM 848 O O . VAL A 1 109 ? -24.638 7.240 34.954 1.00 53.78 109 VAL A O 1
ATOM 851 N N . ALA A 1 110 ? -26.570 6.150 35.299 1.00 54.38 110 ALA A N 1
ATOM 852 C CA . ALA A 1 110 ? -26.082 5.373 36.435 1.00 54.38 110 ALA A CA 1
ATOM 853 C C . ALA A 1 110 ? -25.162 4.269 35.896 1.00 54.38 110 ALA A C 1
ATOM 855 O O . ALA A 1 110 ? -25.617 3.289 35.308 1.00 54.38 110 ALA A O 1
ATOM 856 N N . LEU A 1 111 ? -23.854 4.480 36.008 1.00 55.38 111 LEU A N 1
ATOM 857 C CA . LEU A 1 111 ? -22.852 3.564 35.478 1.00 55.38 111 LEU A CA 1
ATOM 858 C C . LEU A 1 111 ? -22.648 2.403 36.455 1.00 55.38 111 LEU A C 1
ATOM 860 O O . LEU A 1 111 ? -22.452 2.615 37.653 1.00 55.38 111 LEU A O 1
ATOM 864 N N . ALA A 1 112 ? -22.684 1.173 35.940 1.00 57.41 112 ALA A N 1
ATOM 865 C CA . ALA A 1 112 ? -22.371 -0.016 36.718 1.00 57.41 112 ALA A CA 1
ATOM 866 C C . ALA A 1 112 ? -20.893 0.035 37.128 1.00 57.41 112 ALA A C 1
ATOM 868 O O . ALA A 1 112 ? -19.993 -0.189 36.314 1.00 57.41 112 ALA A O 1
ATOM 869 N N . ARG A 1 113 ? -20.648 0.360 38.400 1.00 52.66 113 ARG A N 1
ATOM 870 C CA . ARG A 1 113 ? -19.313 0.300 38.988 1.00 52.66 113 ARG A CA 1
ATOM 871 C C . ARG A 1 113 ? -18.833 -1.145 38.942 1.00 52.66 113 ARG A C 1
ATOM 873 O O . ARG A 1 113 ? -19.533 -2.053 39.396 1.00 52.66 113 ARG A O 1
ATOM 880 N N . ALA A 1 114 ? -17.640 -1.355 38.400 1.00 50.31 114 ALA A N 1
ATOM 881 C CA . ALA A 1 114 ? -16.952 -2.622 38.528 1.00 50.31 114 ALA A CA 1
ATOM 882 C C . ALA A 1 114 ? -16.692 -2.864 40.020 1.00 50.31 114 ALA A C 1
ATOM 884 O O . ALA A 1 114 ? -15.874 -2.182 40.639 1.00 50.31 114 ALA A O 1
ATOM 885 N N . GLU A 1 115 ? -17.380 -3.838 40.609 1.00 54.72 115 GLU A N 1
ATOM 886 C CA . GLU A 1 115 ? -16.882 -4.482 41.819 1.00 54.72 115 GLU A CA 1
ATOM 887 C C . GLU A 1 115 ? -15.703 -5.336 41.369 1.00 54.72 115 GLU A C 1
ATOM 889 O O . GLU A 1 115 ? -15.846 -6.490 40.963 1.00 54.72 115 GLU A O 1
ATOM 894 N N . SER A 1 116 ? -14.560 -4.662 41.249 1.00 41.03 116 SER A N 1
ATOM 895 C CA . SER A 1 116 ? -13.303 -5.272 40.861 1.00 41.03 116 SER A CA 1
ATOM 896 C C . SER A 1 116 ? -13.030 -6.386 41.861 1.00 41.03 116 SER A C 1
ATOM 898 O O . SER A 1 116 ? -13.004 -6.136 43.068 1.00 41.03 116 SER A O 1
ATOM 900 N N . ALA A 1 117 ? -12.871 -7.618 41.370 1.00 44.69 117 ALA A N 1
ATOM 901 C CA . ALA A 1 117 ? -12.304 -8.686 42.174 1.00 44.69 117 ALA A CA 1
ATOM 902 C C . ALA A 1 117 ? -11.008 -8.138 42.778 1.00 44.69 117 ALA A C 1
ATOM 904 O O . ALA A 1 117 ? -10.156 -7.636 42.045 1.00 44.69 117 ALA A O 1
ATOM 905 N N . ALA A 1 118 ? -10.953 -8.134 44.111 1.00 39.66 118 ALA A N 1
ATOM 906 C CA . ALA A 1 118 ? -9.975 -7.405 44.900 1.00 39.66 118 ALA A CA 1
ATOM 907 C C . ALA A 1 118 ? -8.566 -7.479 44.283 1.00 39.66 118 ALA A C 1
ATOM 909 O O . ALA A 1 118 ? -8.026 -8.581 44.134 1.00 39.66 118 ALA A O 1
ATOM 910 N N . PRO A 1 119 ? -7.942 -6.336 43.947 1.00 44.16 119 PRO A N 1
ATOM 911 C CA . PRO A 1 119 ? -6.505 -6.308 43.752 1.00 44.16 119 PRO A CA 1
ATOM 912 C C . PRO A 1 119 ? -5.861 -6.773 45.060 1.00 44.16 119 PRO A C 1
ATOM 914 O O . PRO A 1 119 ? -6.286 -6.360 46.143 1.00 44.16 119 PRO A O 1
ATOM 917 N N . ALA A 1 120 ? -4.856 -7.644 44.965 1.00 47.34 120 ALA A N 1
ATOM 918 C CA . ALA A 1 120 ? -4.020 -8.023 46.099 1.00 47.34 120 ALA A CA 1
ATOM 919 C C . ALA A 1 120 ? -3.593 -6.767 46.891 1.00 47.34 120 ALA A C 1
ATOM 921 O O . ALA A 1 120 ? -3.362 -5.723 46.273 1.00 47.34 120 ALA A O 1
ATOM 922 N N . PRO A 1 121 ? -3.513 -6.835 48.235 1.00 39.38 121 PRO A N 1
ATOM 923 C CA . PRO A 1 121 ? -3.376 -5.650 49.073 1.00 39.38 121 PRO A CA 1
ATOM 924 C C . PRO A 1 121 ? -2.108 -4.874 48.706 1.00 39.38 121 PRO A C 1
ATOM 926 O O . PRO A 1 121 ? -0.991 -5.338 48.931 1.00 39.38 121 PRO A O 1
ATOM 929 N N . ALA A 1 122 ? -2.295 -3.687 48.129 1.00 50.44 122 ALA A N 1
ATOM 930 C CA . ALA A 1 122 ? -1.237 -2.705 47.969 1.00 50.44 122 ALA A CA 1
ATOM 931 C C . ALA A 1 122 ? -1.012 -1.992 49.317 1.00 50.44 122 ALA A C 1
ATOM 933 O O . ALA A 1 122 ? -1.983 -1.728 50.033 1.00 50.44 122 ALA A O 1
ATOM 934 N N . PRO A 1 123 ? 0.246 -1.695 49.685 1.00 39.56 123 PRO A N 1
ATOM 935 C CA . PRO A 1 123 ? 0.571 -1.067 50.958 1.00 39.56 123 PRO A CA 1
ATOM 936 C C . PRO A 1 123 ? -0.084 0.314 51.079 1.00 39.56 123 PRO A C 1
ATOM 938 O O . PRO A 1 123 ? -0.103 1.108 50.138 1.00 39.56 123 PRO A O 1
ATOM 941 N N . ALA A 1 124 ? -0.636 0.572 52.263 1.00 45.31 124 ALA A N 1
ATOM 942 C CA . ALA A 1 124 ? -1.250 1.831 52.642 1.00 45.31 124 ALA A CA 1
ATOM 943 C C . ALA A 1 124 ? -0.173 2.917 52.758 1.00 45.31 124 ALA A C 1
ATOM 945 O O . ALA A 1 124 ? 0.480 2.997 53.785 1.00 45.31 124 ALA A O 1
ATOM 946 N N . ASP A 1 125 ? 0.051 3.664 51.675 1.00 43.31 125 ASP A N 1
ATOM 947 C CA . ASP A 1 125 ? 0.516 5.060 51.665 1.00 43.31 125 ASP A CA 1
ATOM 948 C C . ASP A 1 125 ? 0.685 5.525 50.210 1.00 43.31 125 ASP A C 1
ATOM 950 O O . ASP A 1 125 ? 1.778 5.578 49.650 1.00 43.31 125 ASP A O 1
ATOM 954 N N . ALA A 1 126 ? -0.427 5.860 49.558 1.00 42.78 126 ALA A N 1
ATOM 955 C CA . ALA A 1 126 ? -0.393 6.605 48.306 1.00 42.78 126 ALA A CA 1
ATOM 956 C C . ALA A 1 126 ? -1.602 7.543 48.240 1.00 42.78 126 ALA A C 1
ATOM 958 O O . ALA A 1 126 ? -2.745 7.112 48.089 1.00 42.78 126 ALA A O 1
ATOM 959 N N . ALA A 1 127 ? -1.339 8.846 48.366 1.00 49.94 127 ALA A N 1
ATOM 960 C CA . ALA A 1 127 ? -2.292 9.898 48.025 1.00 49.94 127 ALA A CA 1
ATOM 961 C C . ALA A 1 127 ? -2.829 9.681 46.593 1.00 49.94 127 ALA A C 1
ATOM 963 O O . ALA A 1 127 ? -2.095 9.136 45.764 1.00 49.94 127 ALA A O 1
ATOM 964 N N . PRO A 1 128 ? -4.065 10.108 46.261 1.00 46.16 128 PRO A N 1
ATOM 965 C CA . PRO A 1 128 ? -4.644 9.871 44.943 1.00 46.16 128 PRO A CA 1
ATOM 966 C C . PRO A 1 128 ? -3.817 10.603 43.882 1.00 46.16 128 PRO A C 1
ATOM 968 O O . PRO A 1 128 ? -3.961 11.808 43.661 1.00 46.16 128 PRO A O 1
ATOM 971 N N . ALA A 1 129 ? -2.912 9.870 43.238 1.00 52.88 129 ALA A N 1
ATOM 972 C CA . ALA A 1 129 ? -2.126 10.370 42.133 1.00 52.88 129 ALA A CA 1
ATOM 973 C C . ALA A 1 129 ? -3.091 10.663 40.982 1.00 52.88 129 ALA A C 1
ATOM 975 O O . ALA A 1 129 ? -3.720 9.762 40.431 1.00 52.88 129 ALA A O 1
ATOM 976 N N . ARG A 1 130 ? -3.232 11.946 40.629 1.00 46.00 130 ARG A N 1
ATOM 977 C CA . ARG A 1 130 ? -3.918 12.342 39.397 1.00 46.00 130 ARG A CA 1
ATOM 978 C C . ARG A 1 130 ? -3.180 11.674 38.232 1.00 46.00 130 ARG A C 1
ATOM 980 O O . ARG A 1 130 ? -1.987 11.949 38.077 1.00 46.00 130 ARG A O 1
ATOM 987 N N . PRO A 1 131 ? -3.833 10.818 37.428 1.00 48.72 131 PRO A N 1
ATOM 988 C CA . PRO A 1 131 ? -3.152 10.146 36.335 1.00 48.72 131 PRO A CA 1
ATOM 989 C C . PRO A 1 131 ? -2.681 11.192 35.320 1.00 48.72 131 PRO A C 1
ATOM 991 O O . PRO A 1 131 ? -3.463 11.960 34.759 1.00 48.72 131 PRO A O 1
ATOM 994 N N . SER A 1 132 ? -1.366 11.249 35.142 1.00 55.88 132 SER A N 1
ATOM 995 C CA . SER A 1 132 ? -0.690 12.071 34.146 1.00 55.88 132 SER A CA 1
ATOM 996 C C . SER A 1 132 ? -0.679 11.314 32.821 1.00 55.88 132 SER A C 1
ATOM 998 O O . SER A 1 132 ? -0.140 10.211 32.729 1.00 55.88 132 SER A O 1
ATOM 1000 N N . PHE A 1 133 ? -1.298 11.901 31.798 1.00 50.94 133 PHE A N 1
ATOM 1001 C CA . PHE A 1 133 ? -1.336 11.347 30.451 1.00 50.94 133 PHE A CA 1
ATOM 1002 C C . PHE A 1 133 ? 0.054 11.418 29.811 1.00 50.94 133 PHE A C 1
ATOM 1004 O O . PHE A 1 133 ? 0.558 12.506 29.529 1.00 50.94 133 PHE A O 1
ATOM 1011 N N . LYS A 1 134 ? 0.646 10.260 29.510 1.00 52.94 134 LYS A N 1
ATOM 1012 C CA . LYS A 1 134 ? 1.719 10.159 28.517 1.00 52.94 134 LYS A CA 1
ATOM 1013 C C . LYS A 1 134 ? 1.115 9.592 27.232 1.00 52.94 134 LYS A C 1
ATOM 1015 O O . LYS A 1 134 ? 0.757 8.415 27.228 1.00 52.94 134 LYS A O 1
ATOM 1020 N N . PRO A 1 135 ? 0.945 10.388 26.161 1.00 51.94 135 PRO A N 1
ATOM 1021 C CA . PRO A 1 135 ? 0.572 9.825 24.873 1.00 51.94 135 PRO A CA 1
ATOM 1022 C C . PRO A 1 135 ? 1.668 8.847 24.439 1.00 51.94 135 PRO A C 1
ATOM 1024 O O . PRO A 1 135 ? 2.852 9.180 24.485 1.00 51.94 135 PRO A O 1
ATOM 1027 N N . ALA A 1 136 ? 1.275 7.635 24.049 1.00 47.19 136 ALA A N 1
ATOM 1028 C CA . ALA A 1 136 ? 2.181 6.689 23.419 1.00 47.19 136 ALA A CA 1
ATOM 1029 C C . ALA A 1 136 ? 2.561 7.254 22.045 1.00 47.19 136 ALA A C 1
ATOM 1031 O O . ALA A 1 136 ? 1.778 7.200 21.097 1.00 47.19 136 ALA A O 1
ATOM 1032 N N . ILE A 1 137 ? 3.739 7.868 21.972 1.00 48.56 137 ILE A N 1
ATOM 1033 C CA . ILE A 1 137 ? 4.362 8.260 20.714 1.00 48.56 137 ILE A CA 1
ATOM 1034 C C . ILE A 1 137 ? 4.798 6.953 20.054 1.00 48.56 137 ILE A C 1
ATOM 1036 O O . ILE A 1 137 ? 5.693 6.274 20.550 1.00 48.56 137 ILE A O 1
ATOM 1040 N N . VAL A 1 138 ? 4.123 6.568 18.974 1.00 49.00 138 VAL A N 1
ATOM 1041 C CA . VAL A 1 138 ? 4.654 5.556 18.061 1.00 49.00 138 VAL A CA 1
ATOM 1042 C C . VAL A 1 138 ? 5.699 6.283 17.225 1.00 49.00 138 VAL A C 1
ATOM 1044 O O . VAL A 1 138 ? 5.353 7.083 16.358 1.00 49.00 138 VAL A O 1
ATOM 1047 N N . GLU A 1 139 ? 6.971 6.086 17.560 1.00 45.09 139 GLU A N 1
ATOM 1048 C CA . GLU A 1 139 ? 8.079 6.556 16.734 1.00 45.09 139 GLU A CA 1
ATOM 1049 C C . GLU A 1 139 ? 8.082 5.739 15.441 1.00 45.09 139 GLU A C 1
ATOM 1051 O O . GLU A 1 139 ? 8.371 4.542 15.431 1.00 45.09 139 GLU A O 1
ATOM 1056 N N . ASP A 1 140 ? 7.701 6.391 14.347 1.00 39.06 140 ASP A N 1
ATOM 1057 C CA . ASP A 1 140 ? 7.849 5.853 13.003 1.00 39.06 140 ASP A CA 1
ATOM 1058 C C . ASP A 1 140 ? 9.343 5.925 12.653 1.00 39.06 140 ASP A C 1
ATOM 1060 O O . ASP A 1 140 ? 9.870 6.978 12.284 1.00 39.06 140 ASP A O 1
ATOM 1064 N N . ALA A 1 141 ? 10.064 4.824 12.872 1.00 44.06 141 ALA A N 1
ATOM 1065 C CA . ALA A 1 141 ? 11.500 4.704 12.627 1.00 44.06 141 ALA A CA 1
ATOM 1066 C C . ALA A 1 141 ? 11.802 4.626 11.117 1.00 44.06 141 ALA A C 1
ATOM 1068 O O . ALA A 1 141 ? 12.322 3.629 10.622 1.00 44.06 141 ALA A O 1
ATOM 1069 N N . ALA A 1 142 ? 11.427 5.662 10.366 1.00 48.59 142 ALA A N 1
ATOM 1070 C CA . ALA A 1 142 ? 11.756 5.818 8.952 1.00 48.59 142 ALA A CA 1
ATOM 1071 C C . ALA A 1 142 ? 11.592 7.272 8.477 1.00 48.59 142 ALA A C 1
ATOM 1073 O O . ALA A 1 142 ? 10.968 7.530 7.445 1.00 48.59 142 ALA A O 1
ATOM 1074 N N . ARG A 1 143 ? 12.146 8.247 9.205 1.00 40.31 143 ARG A N 1
ATOM 1075 C CA . ARG A 1 143 ? 12.460 9.560 8.625 1.00 40.31 143 ARG A CA 1
ATOM 1076 C C . ARG A 1 143 ? 13.458 10.312 9.489 1.00 40.31 143 ARG A C 1
ATOM 1078 O O . ARG A 1 143 ? 13.131 10.744 10.589 1.00 40.31 143 ARG A O 1
ATOM 1085 N N . ASP A 1 144 ? 14.661 10.463 8.956 1.00 45.47 144 ASP A N 1
ATOM 1086 C CA . ASP A 1 144 ? 15.587 11.482 9.416 1.00 45.47 144 ASP A CA 1
ATOM 1087 C C . ASP A 1 144 ? 14.946 12.870 9.241 1.00 45.47 144 ASP A C 1
ATOM 1089 O O . ASP A 1 144 ? 14.238 13.133 8.264 1.00 45.47 144 ASP A O 1
ATOM 1093 N N . ASP A 1 145 ? 15.234 13.722 10.223 1.00 39.59 145 ASP A N 1
ATOM 1094 C CA . ASP A 1 145 ? 14.982 15.161 10.319 1.00 39.59 145 ASP A CA 1
ATOM 1095 C C . ASP A 1 145 ? 13.631 15.655 10.886 1.00 39.59 145 ASP A C 1
ATOM 1097 O O . ASP A 1 145 ? 12.655 15.928 10.190 1.00 39.59 145 ASP A O 1
ATOM 1101 N N . ALA A 1 146 ? 13.714 15.924 12.197 1.00 41.53 146 ALA A N 1
ATOM 1102 C CA . ALA A 1 146 ? 12.936 16.834 13.043 1.00 41.53 146 ALA A CA 1
ATOM 1103 C C . ALA A 1 146 ? 11.460 16.479 13.351 1.00 41.53 146 ALA A C 1
ATOM 1105 O O . ALA A 1 146 ? 10.630 16.339 12.451 1.00 41.53 146 ALA A O 1
ATOM 1106 N N . PRO A 1 147 ? 11.068 16.443 14.646 1.00 38.72 147 PRO A N 1
ATOM 1107 C CA . PRO A 1 147 ? 9.679 16.248 15.029 1.00 38.72 147 PRO A CA 1
ATOM 1108 C C . PRO A 1 147 ? 8.877 17.505 14.684 1.00 38.72 147 PRO A C 1
ATOM 1110 O O . PRO A 1 147 ? 8.887 18.500 15.412 1.00 38.72 147 PRO A O 1
ATOM 1113 N N . VAL A 1 148 ? 8.135 17.465 13.578 1.00 47.59 148 VAL A N 1
ATOM 1114 C CA . VAL A 1 148 ? 7.051 18.422 13.358 1.00 47.59 148 VAL A CA 1
ATOM 1115 C C . VAL A 1 148 ? 5.914 18.016 14.283 1.00 47.59 148 VAL A C 1
ATOM 1117 O O . VAL A 1 148 ? 5.133 17.119 13.984 1.00 47.59 148 VAL A O 1
ATOM 1120 N N . VAL A 1 149 ? 5.839 18.676 15.435 1.00 48.94 149 VAL A N 1
ATOM 1121 C CA . VAL A 1 149 ? 4.661 18.659 16.300 1.00 48.94 149 VAL A CA 1
ATOM 1122 C C . VAL A 1 149 ? 3.572 19.449 15.567 1.00 48.94 149 VAL A C 1
ATOM 1124 O O . VAL A 1 149 ? 3.690 20.676 15.492 1.00 48.94 149 VAL A O 1
ATOM 1127 N N . PRO A 1 150 ? 2.499 18.841 15.020 1.00 46.12 150 PRO A N 1
ATOM 1128 C CA . PRO A 1 150 ? 1.320 19.634 14.726 1.00 46.12 150 PRO A CA 1
ATOM 1129 C C . PRO A 1 150 ? 0.836 20.161 16.075 1.00 46.12 150 PRO A C 1
ATOM 1131 O O . PRO A 1 150 ? 0.469 19.384 16.956 1.00 46.12 150 PRO A O 1
ATOM 1134 N N . ALA A 1 151 ? 0.911 21.480 16.270 1.00 43.12 151 ALA A N 1
ATOM 1135 C CA . ALA A 1 151 ? 0.405 22.129 17.467 1.00 43.12 151 ALA A CA 1
ATOM 1136 C C . ALA A 1 151 ? -1.025 21.634 17.696 1.00 43.12 151 ALA A C 1
ATOM 1138 O O . ALA A 1 151 ? -1.925 21.934 16.909 1.00 43.12 151 ALA A O 1
ATOM 1139 N N . ALA A 1 152 ? -1.214 20.821 18.738 1.00 50.44 152 ALA A N 1
ATOM 1140 C CA . ALA A 1 152 ? -2.516 20.313 19.115 1.00 50.44 152 ALA A CA 1
ATOM 1141 C C . ALA A 1 152 ? -3.401 21.531 19.375 1.00 50.44 152 ALA A C 1
ATOM 1143 O O . ALA A 1 152 ? -3.258 22.225 20.386 1.00 50.44 152 ALA A O 1
ATOM 1144 N N . ARG A 1 153 ? -4.280 21.840 18.416 1.00 45.81 153 ARG A N 1
ATOM 1145 C CA . ARG A 1 153 ? -5.288 22.875 18.581 1.00 45.81 153 ARG A CA 1
ATOM 1146 C C . ARG A 1 153 ? -6.105 22.449 19.787 1.00 45.81 153 ARG A C 1
ATOM 1148 O O . ARG A 1 153 ? -6.807 21.445 19.725 1.00 45.81 153 ARG A O 1
ATOM 1155 N N . ARG A 1 154 ? -5.960 23.180 20.895 1.00 43.84 154 ARG A N 1
ATOM 1156 C CA . ARG A 1 154 ? -6.753 22.972 22.106 1.00 43.84 154 ARG A CA 1
ATOM 1157 C C . ARG A 1 154 ? -8.217 23.151 21.725 1.00 43.84 154 ARG A C 1
ATOM 1159 O O . ARG A 1 154 ? -8.698 24.274 21.603 1.00 43.84 154 ARG A O 1
ATOM 1166 N N . VAL A 1 155 ? -8.905 22.045 21.477 1.00 45.22 155 VAL A N 1
ATOM 1167 C CA . VAL A 1 155 ? -10.359 22.032 21.405 1.00 45.22 155 VAL A CA 1
ATOM 1168 C C . VAL A 1 155 ? -10.816 22.142 22.853 1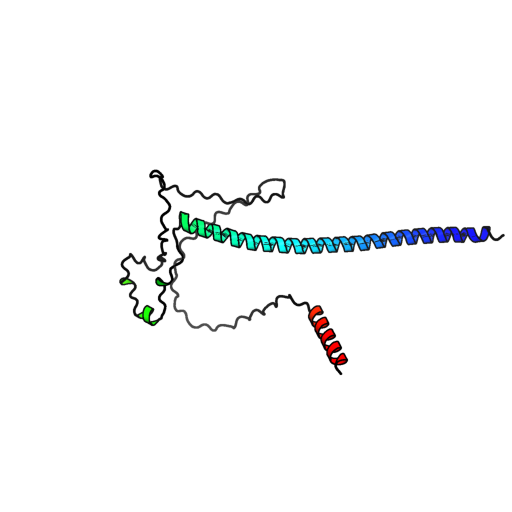.00 45.22 155 VAL A C 1
ATOM 1170 O O . VAL A 1 155 ? -10.490 21.288 23.676 1.00 45.22 155 VAL A O 1
ATOM 1173 N N . ALA A 1 156 ? -11.469 23.256 23.185 1.00 41.84 156 ALA A N 1
ATOM 1174 C CA . ALA A 1 156 ? -12.100 23.428 24.485 1.00 41.84 156 ALA A CA 1
ATOM 1175 C C . ALA A 1 156 ? -13.030 22.229 24.746 1.00 41.84 156 ALA A C 1
ATOM 1177 O O . ALA A 1 156 ? -13.685 21.775 23.802 1.00 41.84 156 ALA A O 1
ATOM 1178 N N . PRO A 1 157 ? -13.097 21.696 25.980 1.00 46.81 157 PRO A N 1
ATOM 1179 C CA . PRO A 1 157 ? -14.057 20.647 26.285 1.00 46.81 157 PRO A CA 1
ATOM 1180 C C . PRO A 1 157 ? -15.449 21.183 25.947 1.00 46.81 157 PRO A C 1
ATOM 1182 O O . PRO A 1 157 ? -15.840 22.246 26.431 1.00 46.81 157 PRO A O 1
ATOM 1185 N N . LEU A 1 158 ? -16.151 20.480 25.054 1.00 44.25 158 LEU A N 1
ATOM 1186 C CA . LEU A 1 158 ? -17.523 20.791 24.675 1.00 44.25 158 LEU A CA 1
ATOM 1187 C C . LEU A 1 158 ? -18.352 20.851 25.959 1.00 44.25 158 LEU A C 1
ATOM 1189 O O . LEU A 1 158 ? -18.579 19.837 26.618 1.00 44.25 158 LEU A O 1
ATOM 1193 N N . GLN A 1 159 ? -18.734 22.069 26.343 1.00 45.75 159 GLN A N 1
ATOM 1194 C CA . GLN A 1 159 ? -19.690 22.296 27.410 1.00 45.75 159 GLN A CA 1
ATOM 1195 C C . GLN A 1 159 ? -20.988 21.565 27.067 1.00 45.75 159 GLN A C 1
ATOM 1197 O O . GLN A 1 159 ? -21.415 21.557 25.914 1.00 45.75 159 GLN A O 1
ATOM 1202 N N . ALA A 1 160 ? -21.548 20.940 28.103 1.00 43.84 160 ALA A N 1
ATOM 1203 C CA . ALA A 1 160 ? -22.861 20.319 28.201 1.00 43.84 160 ALA A CA 1
ATOM 1204 C C . ALA A 1 160 ? -23.764 20.511 26.973 1.00 43.84 160 ALA A C 1
ATOM 1206 O O . ALA A 1 160 ? -24.282 21.600 26.720 1.00 43.84 160 ALA A O 1
ATOM 1207 N N . VAL A 1 161 ? -24.018 19.412 26.261 1.00 41.91 161 VAL A N 1
ATOM 1208 C CA . VAL A 1 161 ? -25.151 19.326 25.341 1.00 41.91 161 VAL A CA 1
ATOM 1209 C C . VAL A 1 161 ? -26.416 19.454 26.188 1.00 41.91 161 VAL A C 1
ATOM 1211 O O . VAL A 1 161 ? -26.875 18.494 26.803 1.00 41.91 161 VAL A O 1
ATOM 1214 N N . ALA A 1 162 ? -26.952 20.671 26.268 1.00 38.53 162 ALA A N 1
ATOM 1215 C CA . ALA A 1 162 ? -28.293 20.904 26.764 1.00 38.53 162 ALA A CA 1
ATOM 1216 C C . ALA A 1 162 ? -29.262 20.201 25.809 1.00 38.53 162 ALA A C 1
ATOM 1218 O O . ALA A 1 162 ? -29.313 20.504 24.615 1.00 38.53 162 ALA A O 1
ATOM 1219 N N . TYR A 1 163 ? -30.009 19.232 26.330 1.00 37.31 163 TYR A N 1
ATOM 1220 C CA . TYR A 1 163 ? -31.075 18.581 25.588 1.00 37.31 163 TYR A CA 1
ATOM 1221 C C . TYR A 1 163 ? -32.197 19.604 25.375 1.00 37.31 163 TYR A C 1
ATOM 1223 O O . TYR A 1 163 ? -32.990 19.875 26.276 1.00 37.31 163 TYR A O 1
ATOM 1231 N N . ALA A 1 164 ? -32.242 20.221 24.195 1.00 44.16 164 ALA A N 1
ATOM 1232 C CA . ALA A 1 164 ? -33.400 20.996 23.782 1.00 44.16 164 ALA A CA 1
ATOM 1233 C C . ALA A 1 164 ? -34.558 20.019 23.540 1.00 44.16 164 ALA A C 1
ATOM 1235 O O . ALA A 1 164 ? -34.511 19.195 22.626 1.00 44.16 164 ALA A O 1
ATOM 1236 N N . ALA A 1 165 ? -35.587 20.096 24.385 1.00 46.44 165 ALA A N 1
ATOM 1237 C CA . ALA A 1 165 ? -36.828 19.358 24.196 1.00 46.44 165 ALA A CA 1
ATOM 1238 C C . ALA A 1 165 ? -37.410 19.670 22.801 1.00 46.44 165 ALA A C 1
ATOM 1240 O O . ALA A 1 165 ? -37.481 20.847 22.430 1.00 46.44 165 ALA A O 1
ATOM 1241 N N . PRO A 1 166 ? -37.832 18.665 22.011 1.00 41.31 166 PRO A N 1
ATOM 1242 C CA . PRO A 1 166 ? -38.344 18.924 20.675 1.00 41.31 166 PRO A CA 1
ATOM 1243 C C . PRO A 1 166 ? -39.682 19.663 20.767 1.00 41.31 166 PRO A C 1
ATOM 1245 O O . PRO A 1 166 ? -40.685 19.128 21.246 1.00 41.31 166 PRO A O 1
ATOM 1248 N N . ALA A 1 167 ? -39.700 20.905 20.283 1.00 44.38 167 ALA A N 1
ATOM 1249 C CA . ALA A 1 167 ? -40.933 21.631 20.029 1.00 44.38 167 ALA A CA 1
ATOM 1250 C C . ALA A 1 167 ? -41.735 20.876 18.958 1.00 44.38 167 ALA A C 1
ATOM 1252 O O . ALA A 1 167 ? -41.232 20.591 17.870 1.00 44.38 167 ALA A O 1
ATOM 1253 N N . ARG A 1 168 ? -42.994 20.543 19.267 1.00 47.03 168 ARG A N 1
ATOM 1254 C CA . ARG A 1 168 ? -43.955 20.009 18.295 1.00 47.03 168 ARG A CA 1
ATOM 1255 C C . ARG A 1 168 ? -44.181 21.060 17.204 1.00 47.03 168 ARG A C 1
ATOM 1257 O O . ARG A 1 168 ? -44.901 22.029 17.421 1.00 47.03 168 ARG A O 1
ATOM 1264 N N . GLY A 1 169 ? -43.545 20.863 16.052 1.00 36.78 169 GLY A N 1
ATOM 1265 C CA . GLY A 1 169 ? -43.674 21.692 14.855 1.00 36.78 169 GLY A CA 1
ATOM 1266 C C . GLY A 1 169 ? -44.340 20.918 13.719 1.00 36.78 169 GLY A C 1
ATOM 1267 O O . GLY A 1 169 ? -44.022 19.757 13.486 1.00 36.78 169 GLY A O 1
ATOM 1268 N N . ALA A 1 170 ? -45.296 21.573 13.065 1.00 39.12 170 ALA A N 1
ATOM 1269 C CA . ALA A 1 170 ? -46.252 21.055 12.092 1.00 39.12 170 ALA A CA 1
ATOM 1270 C C . ALA A 1 170 ? -45.669 20.237 10.921 1.00 39.12 170 ALA A C 1
ATOM 1272 O O . ALA A 1 170 ? -44.566 20.479 10.436 1.00 39.12 170 ALA A O 1
ATOM 1273 N N . ALA A 1 171 ? -46.495 19.306 10.433 1.00 47.31 171 ALA A N 1
ATOM 1274 C CA . ALA A 1 171 ? -46.255 18.439 9.287 1.00 47.31 171 ALA A CA 1
ATOM 1275 C C . ALA A 1 171 ? -45.907 19.230 8.009 1.00 47.31 171 ALA A C 1
ATOM 1277 O O . ALA A 1 171 ? -46.781 19.767 7.329 1.00 47.31 171 ALA A O 1
ATOM 1278 N N . GLY A 1 172 ? -44.617 19.263 7.673 1.00 40.16 172 GLY A N 1
ATOM 1279 C CA . GLY A 1 172 ? -44.091 19.710 6.386 1.00 40.16 172 GLY A CA 1
ATOM 1280 C C . GLY A 1 172 ? -43.730 18.511 5.509 1.00 40.16 172 GLY A C 1
ATOM 1281 O O . GLY A 1 172 ? -43.010 17.610 5.931 1.00 40.16 172 GLY A O 1
ATOM 1282 N N . ARG A 1 173 ? -44.266 18.494 4.289 1.00 44.41 173 ARG A N 1
ATOM 1283 C CA . ARG A 1 173 ? -44.154 17.430 3.281 1.00 44.41 173 ARG A CA 1
ATOM 1284 C C . ARG A 1 173 ? -42.689 17.096 2.956 1.00 44.41 173 ARG A C 1
ATOM 1286 O O . ARG A 1 173 ? -41.972 17.934 2.422 1.00 44.41 173 ARG A O 1
ATOM 1293 N N . ALA A 1 174 ? -42.270 15.865 3.245 1.00 43.16 174 ALA A N 1
ATOM 1294 C CA . ALA A 1 174 ? -40.942 15.359 2.910 1.00 43.16 174 ALA A CA 1
ATOM 1295 C C . ALA A 1 174 ? -40.849 14.994 1.417 1.00 43.16 174 ALA A C 1
ATOM 1297 O O . ALA A 1 174 ? -41.596 14.150 0.920 1.00 43.16 174 ALA A O 1
ATOM 1298 N N . THR A 1 175 ? -39.917 15.621 0.703 1.00 50.56 175 THR A N 1
ATOM 1299 C CA . THR A 1 175 ? -39.469 15.197 -0.631 1.00 50.56 175 THR A CA 1
ATOM 1300 C C . THR A 1 175 ? -38.605 13.938 -0.473 1.00 50.56 175 THR A C 1
ATOM 1302 O O . THR A 1 175 ? -37.720 13.944 0.386 1.00 50.56 175 THR A O 1
ATOM 1305 N N . PRO A 1 176 ? -38.815 12.850 -1.241 1.00 49.12 176 PRO A N 1
ATOM 1306 C CA . PRO A 1 176 ? -38.052 11.624 -1.039 1.00 49.12 176 PRO A CA 1
ATOM 1307 C C . PRO A 1 176 ? -36.582 11.834 -1.418 1.00 49.12 176 PRO A C 1
ATOM 1309 O O . PRO A 1 176 ? -36.246 12.155 -2.559 1.00 49.12 176 PRO A O 1
ATOM 1312 N N . ALA A 1 177 ? -35.706 11.650 -0.431 1.00 46.88 177 ALA A N 1
ATOM 1313 C CA . ALA A 1 177 ? -34.266 11.626 -0.610 1.00 46.88 177 ALA A CA 1
ATOM 1314 C C . ALA A 1 177 ? -33.868 10.441 -1.504 1.00 46.88 177 ALA A C 1
ATOM 1316 O O . ALA A 1 177 ? -34.329 9.311 -1.336 1.00 46.88 177 ALA A O 1
ATOM 1317 N N . ARG A 1 178 ? -33.012 10.733 -2.483 1.00 53.84 178 ARG A N 1
ATOM 1318 C CA . ARG A 1 178 ? -32.479 9.797 -3.473 1.00 53.84 178 ARG A CA 1
ATOM 1319 C C . ARG A 1 178 ? -31.702 8.680 -2.767 1.00 53.84 178 ARG A C 1
ATOM 1321 O O . ARG A 1 178 ? -30.741 8.950 -2.055 1.00 53.84 178 ARG A O 1
ATOM 1328 N N . ILE A 1 179 ? -32.134 7.440 -2.981 1.00 49.41 179 ILE A N 1
ATOM 1329 C CA . ILE A 1 179 ? -31.509 6.222 -2.452 1.00 49.41 179 ILE A CA 1
ATOM 1330 C C . ILE A 1 179 ? -30.066 6.140 -2.988 1.00 49.41 179 ILE A C 1
ATOM 1332 O O . ILE A 1 179 ? -29.892 6.191 -4.210 1.00 49.41 179 ILE A O 1
ATOM 1336 N N . PRO A 1 180 ? -29.031 6.021 -2.136 1.00 47.53 180 PRO A N 1
ATOM 1337 C CA . PRO A 1 180 ? -27.677 5.767 -2.606 1.00 47.53 180 PRO A CA 1
ATOM 1338 C C . PRO A 1 180 ? -27.607 4.349 -3.181 1.00 47.53 180 PRO A C 1
ATOM 1340 O O . PRO A 1 180 ? -27.857 3.359 -2.494 1.00 47.53 180 PRO A O 1
ATOM 1343 N N . THR A 1 181 ? -27.299 4.254 -4.472 1.00 49.62 181 THR A N 1
ATOM 1344 C CA . THR A 1 181 ? -26.988 2.994 -5.149 1.00 49.62 181 THR A CA 1
ATOM 1345 C C . THR A 1 181 ? -25.817 2.324 -4.443 1.00 49.62 181 THR A C 1
ATOM 1347 O O . THR A 1 181 ? -24.757 2.926 -4.295 1.00 49.62 181 THR A O 1
ATOM 1350 N N . VAL A 1 182 ? -26.020 1.078 -4.020 1.00 47.62 182 VAL A N 1
ATOM 1351 C CA . VAL A 1 182 ? -24.980 0.209 -3.469 1.00 47.62 182 VAL A CA 1
ATOM 1352 C C . VAL A 1 182 ? -23.875 0.066 -4.513 1.00 47.62 182 VAL A C 1
ATOM 1354 O O . VAL A 1 182 ? -24.063 -0.578 -5.547 1.00 47.62 182 VAL A O 1
ATOM 1357 N N . GLU A 1 183 ? -22.733 0.695 -4.251 1.00 48.31 183 GLU A N 1
ATOM 1358 C CA . GLU A 1 183 ? -21.493 0.460 -4.977 1.00 48.31 183 GLU A CA 1
ATOM 1359 C C . GLU A 1 183 ? -21.089 -0.991 -4.707 1.00 48.31 183 GLU A C 1
ATOM 1361 O O . GLU A 1 183 ? -20.669 -1.361 -3.609 1.00 48.31 183 GLU A O 1
ATOM 1366 N N . LYS A 1 184 ? -21.347 -1.857 -5.689 1.00 47.50 184 LYS A N 1
ATOM 1367 C CA . LYS A 1 184 ? -20.966 -3.263 -5.631 1.00 47.50 184 LYS A CA 1
ATOM 1368 C C . LYS A 1 184 ? -19.448 -3.311 -5.530 1.00 47.50 184 LYS A C 1
ATOM 1370 O O . LYS A 1 184 ? -18.756 -2.985 -6.488 1.00 47.50 184 LYS A O 1
ATOM 1375 N N . VAL A 1 185 ? -18.963 -3.718 -4.362 1.00 46.09 185 VAL A N 1
ATOM 1376 C CA . VAL A 1 185 ? -17.568 -4.065 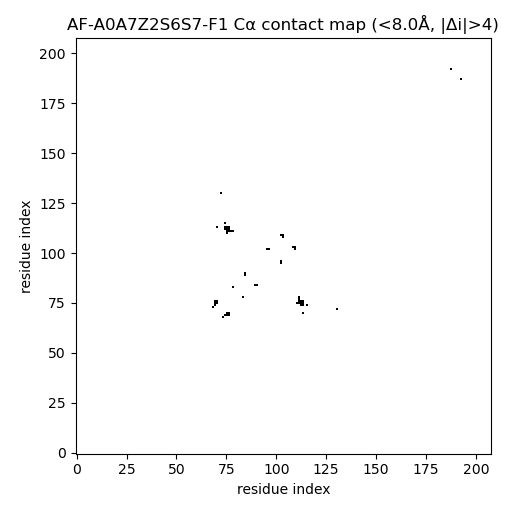-4.103 1.00 46.09 185 VAL A CA 1
ATOM 1377 C C . VAL A 1 185 ? -17.109 -5.016 -5.207 1.00 46.09 185 VAL A C 1
ATOM 1379 O O . VAL A 1 185 ? -17.507 -6.181 -5.257 1.00 46.09 185 VAL A O 1
ATOM 1382 N N . ALA A 1 186 ? -16.314 -4.480 -6.129 1.00 55.84 186 ALA A N 1
ATOM 1383 C CA . ALA A 1 186 ? -15.697 -5.201 -7.226 1.00 55.84 186 ALA A CA 1
ATOM 1384 C C . ALA A 1 186 ? -14.623 -6.139 -6.659 1.00 55.84 186 ALA A C 1
ATOM 1386 O O . ALA A 1 186 ? -13.453 -5.792 -6.549 1.00 55.84 186 ALA A O 1
ATOM 1387 N N . MET A 1 187 ? -15.055 -7.322 -6.232 1.00 49.75 187 MET A N 1
ATOM 1388 C CA . MET A 1 187 ? -14.198 -8.498 -6.032 1.00 49.75 187 MET A CA 1
ATOM 1389 C C . MET A 1 187 ? -14.443 -9.559 -7.119 1.00 49.75 187 MET A C 1
ATOM 1391 O O . MET A 1 187 ? -13.848 -10.631 -7.075 1.00 49.75 187 MET A O 1
ATOM 1395 N N . LEU A 1 188 ? -15.314 -9.281 -8.097 1.00 60.34 188 LEU A N 1
ATOM 1396 C CA . LEU A 1 188 ? -15.524 -10.115 -9.279 1.00 60.34 188 LEU A CA 1
ATOM 1397 C C . LEU A 1 188 ? -15.289 -9.258 -10.523 1.00 60.34 188 LEU A C 1
ATOM 1399 O O . LEU A 1 188 ? -16.118 -8.416 -10.859 1.00 60.34 188 LEU A O 1
ATOM 1403 N N . ASP A 1 189 ? -14.159 -9.473 -11.191 1.00 71.44 189 ASP A N 1
ATOM 1404 C CA . ASP A 1 189 ? -13.887 -8.866 -12.491 1.00 71.44 189 ASP A CA 1
ATOM 1405 C C . ASP A 1 189 ? -14.808 -9.477 -13.557 1.00 71.44 189 ASP A C 1
ATOM 1407 O O . ASP A 1 189 ? -14.959 -10.702 -13.624 1.00 71.44 189 ASP A O 1
ATOM 1411 N N . ASP A 1 190 ? -15.364 -8.657 -14.454 1.00 73.19 190 ASP A N 1
ATOM 1412 C CA . ASP A 1 190 ? -16.203 -9.110 -15.580 1.00 73.19 190 ASP A CA 1
ATOM 1413 C C . ASP A 1 190 ? -15.496 -10.151 -16.473 1.00 73.19 190 ASP A C 1
ATOM 1415 O O . ASP A 1 190 ? -16.131 -10.989 -17.123 1.00 73.19 190 ASP A O 1
ATOM 1419 N N . SER A 1 191 ? -14.160 -10.150 -16.471 1.00 75.75 191 SER A N 1
ATOM 1420 C CA . SER A 1 191 ? -13.329 -11.140 -17.157 1.00 75.75 191 SER A CA 1
ATOM 1421 C C . SER A 1 191 ? -13.494 -12.550 -16.580 1.00 75.75 191 SER A C 1
ATOM 1423 O O . SER A 1 191 ? -13.570 -13.510 -17.349 1.00 75.75 191 SER A O 1
ATOM 1425 N N . THR A 1 192 ? -13.628 -12.680 -15.256 1.00 82.50 192 THR A N 1
ATOM 1426 C CA . THR A 1 192 ? -13.795 -13.970 -14.563 1.00 82.50 192 THR A CA 1
ATOM 1427 C C . THR A 1 192 ? -15.162 -14.581 -14.849 1.00 82.50 192 THR A C 1
ATOM 1429 O O . THR A 1 192 ? -15.263 -15.770 -15.162 1.00 82.50 192 THR A O 1
ATOM 1432 N N . LEU A 1 193 ? -16.213 -13.755 -14.859 1.00 81.81 193 LEU A N 1
ATOM 1433 C CA . LEU A 1 193 ? -17.564 -14.168 -15.245 1.00 81.81 193 LEU A CA 1
ATOM 1434 C C . LEU A 1 193 ? -17.612 -14.607 -16.715 1.00 81.81 193 LEU A C 1
ATOM 1436 O O . LEU A 1 193 ? -18.207 -15.638 -17.045 1.00 81.81 193 LEU A O 1
ATOM 1440 N N . GLY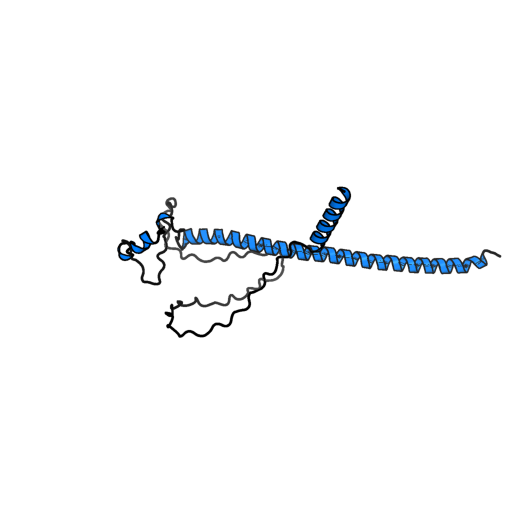 A 1 194 ? -16.925 -13.875 -17.596 1.00 84.44 194 GLY A N 1
ATOM 1441 C CA . GLY A 1 194 ? -16.805 -14.231 -19.008 1.00 84.44 194 GLY A CA 1
ATOM 1442 C C . GLY A 1 194 ? -16.003 -15.514 -19.259 1.00 84.44 194 GLY A C 1
ATOM 1443 O O . GLY A 1 194 ? -16.248 -16.214 -20.246 1.00 84.44 194 GLY A O 1
ATOM 1444 N N . GLU A 1 195 ? -15.038 -15.847 -18.403 1.00 87.19 195 GLU A N 1
ATOM 1445 C CA . GLU A 1 195 ? -14.274 -17.095 -18.495 1.00 87.19 195 GLU A CA 1
ATOM 1446 C C . GLU A 1 195 ? -15.086 -18.296 -17.990 1.00 87.19 195 GLU A C 1
ATOM 1448 O O . GLU A 1 195 ? -15.145 -19.327 -18.668 1.00 87.19 195 GLU A O 1
ATOM 1453 N N . LEU A 1 196 ? -15.807 -18.130 -16.876 1.00 86.31 196 LEU A N 1
ATOM 1454 C CA . LEU A 1 196 ? -16.732 -19.129 -16.331 1.00 86.31 196 LEU A CA 1
ATOM 1455 C C . LEU A 1 196 ? -17.832 -19.496 -17.335 1.00 86.31 196 LEU A C 1
ATOM 1457 O O . LEU A 1 196 ? -18.050 -20.679 -17.602 1.00 86.31 196 LEU A O 1
ATOM 1461 N N . ALA A 1 197 ? -18.466 -18.502 -17.963 1.00 88.62 197 ALA A N 1
ATOM 1462 C CA . ALA A 1 197 ? -19.499 -18.736 -18.974 1.00 88.62 197 ALA A CA 1
ATOM 1463 C C . ALA A 1 197 ? -18.955 -19.495 -20.199 1.00 88.62 197 ALA A C 1
ATOM 1465 O O . ALA A 1 197 ? -19.604 -20.405 -20.722 1.00 88.62 197 ALA A O 1
ATOM 1466 N N . ARG A 1 198 ? -17.730 -19.172 -20.638 1.00 88.88 198 ARG A N 1
ATOM 1467 C CA . ARG A 1 198 ? -17.068 -19.867 -21.754 1.00 88.88 198 ARG A CA 1
ATOM 1468 C C . ARG A 1 198 ? -16.704 -21.310 -21.412 1.00 88.88 198 ARG A C 1
ATOM 1470 O O . ARG A 1 198 ? -16.844 -22.181 -22.273 1.00 88.88 198 ARG A O 1
ATOM 1477 N N . ARG A 1 199 ? -16.260 -21.582 -20.181 1.00 87.56 199 ARG A N 1
ATOM 1478 C CA . ARG A 1 199 ? -15.983 -22.947 -19.702 1.00 87.56 199 ARG A CA 1
ATOM 1479 C C . ARG A 1 199 ? -17.264 -23.776 -19.604 1.00 87.56 199 ARG A C 1
ATOM 1481 O O . ARG A 1 199 ? -17.304 -24.874 -20.151 1.00 87.56 199 ARG A O 1
ATOM 1488 N N . ALA A 1 200 ? -18.326 -23.205 -19.035 1.00 91.44 200 ALA A N 1
ATOM 1489 C CA . ALA A 1 200 ? -19.633 -23.852 -18.934 1.00 91.44 200 ALA A CA 1
ATOM 1490 C C . ALA A 1 200 ? -20.217 -24.210 -20.314 1.00 91.44 200 ALA A C 1
ATOM 1492 O O . ALA A 1 200 ? -20.707 -25.319 -20.519 1.00 91.44 200 ALA A O 1
ATOM 1493 N N . ALA A 1 201 ? -20.102 -23.313 -21.300 1.00 87.81 201 ALA A N 1
ATOM 1494 C CA . ALA A 1 201 ? -20.547 -23.584 -22.669 1.00 87.81 201 ALA A CA 1
ATOM 1495 C C . ALA A 1 201 ? -19.739 -24.704 -23.351 1.00 87.81 201 ALA A C 1
ATOM 1497 O O . ALA A 1 201 ? -20.298 -25.502 -24.107 1.00 87.81 201 ALA A O 1
ATOM 1498 N N . LYS A 1 202 ? -18.428 -24.792 -23.078 1.00 91.00 202 LYS A N 1
ATOM 1499 C CA . LYS A 1 202 ? -17.581 -25.888 -23.573 1.00 91.00 202 LYS A CA 1
ATOM 1500 C C . LYS A 1 202 ? -17.969 -27.231 -22.955 1.00 91.00 202 LYS A C 1
ATOM 1502 O O . LYS A 1 202 ? -18.068 -28.209 -23.690 1.00 91.00 202 LYS A O 1
ATOM 1507 N N . GLU A 1 203 ? -18.242 -27.278 -21.653 1.00 82.69 203 GLU A N 1
ATOM 1508 C CA . GLU A 1 203 ? -18.687 -28.505 -20.975 1.00 82.69 203 GLU A CA 1
ATOM 1509 C C . GLU A 1 203 ? -20.074 -28.962 -21.446 1.00 82.69 203 GLU A C 1
ATOM 1511 O O . GLU A 1 203 ? -20.273 -30.145 -21.717 1.00 82.69 203 GLU A O 1
ATOM 1516 N N . ALA A 1 204 ? -21.014 -28.033 -21.645 1.00 84.69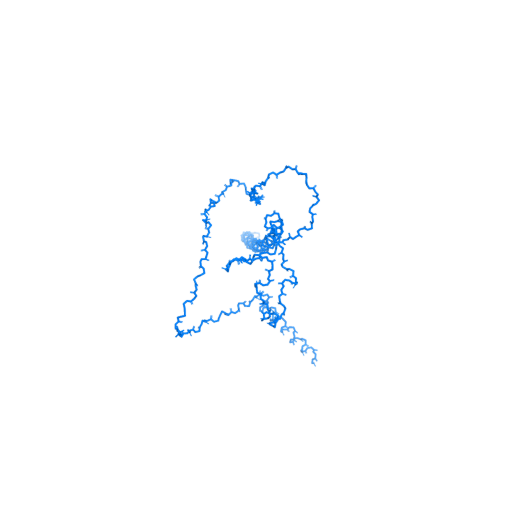 204 ALA A N 1
ATOM 1517 C CA . ALA A 1 204 ? -22.344 -28.351 -22.168 1.00 84.69 204 ALA A CA 1
ATOM 1518 C C . ALA A 1 204 ? -22.300 -28.935 -23.592 1.00 84.69 204 ALA A C 1
ATOM 1520 O O . ALA A 1 204 ? -23.127 -29.777 -23.941 1.00 84.69 204 ALA A O 1
ATOM 1521 N N . LYS A 1 205 ? -21.328 -28.509 -24.410 1.00 82.56 205 LYS A N 1
ATOM 1522 C CA . LYS A 1 205 ? -21.127 -29.013 -25.774 1.00 82.56 205 LYS A CA 1
ATOM 1523 C C . LYS A 1 205 ? -20.364 -30.340 -25.818 1.00 82.56 205 LYS A C 1
ATOM 1525 O O . LYS A 1 205 ? -20.580 -31.105 -26.743 1.00 82.56 205 LYS A O 1
ATO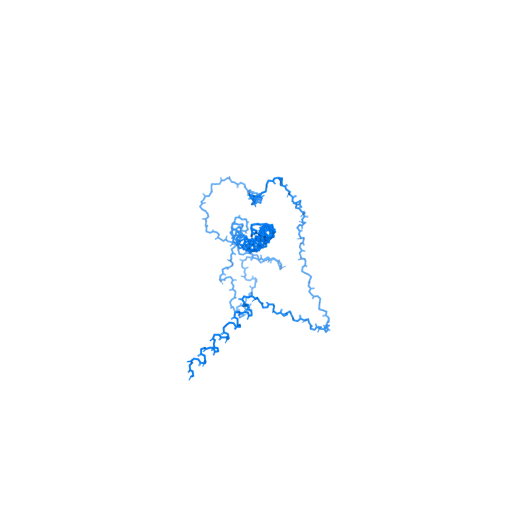M 1530 N N . ALA A 1 206 ? -19.504 -30.615 -24.838 1.00 76.12 206 ALA A N 1
ATOM 1531 C CA . ALA A 1 206 ? -18.791 -31.889 -24.717 1.00 76.12 206 ALA A CA 1
ATOM 1532 C C . ALA A 1 206 ? -19.666 -33.026 -24.154 1.00 76.12 206 ALA A C 1
ATOM 1534 O O . ALA A 1 206 ? -19.315 -34.193 -24.286 1.00 76.12 206 ALA A O 1
ATOM 1535 N N . LYS A 1 207 ? -20.789 -32.685 -23.506 1.00 67.81 207 LYS A N 1
ATOM 1536 C CA . LYS A 1 207 ? -21.736 -33.639 -22.907 1.00 67.81 207 LYS A CA 1
ATOM 1537 C C . LYS A 1 207 ? -22.924 -33.994 -23.824 1.00 67.81 207 LYS A C 1
ATOM 1539 O O . LYS A 1 207 ? -23.791 -34.759 -23.409 1.00 67.81 207 LYS A O 1
ATOM 1544 N N . ARG A 1 208 ? -22.983 -33.430 -25.033 1.00 49.56 208 ARG A N 1
ATOM 1545 C CA . ARG A 1 208 ? -23.924 -33.801 -26.103 1.00 49.56 208 ARG A CA 1
ATOM 1546 C C . ARG A 1 208 ? -23.203 -34.615 -27.160 1.00 49.56 208 ARG A C 1
ATOM 1548 O O . ARG A 1 208 ? -23.853 -35.539 -27.685 1.00 49.56 208 ARG A O 1
#

Solvent-accessible surface area (backbone atoms only — not comparable to full-atom values): 13836 Å² total; per-residue (Å²): 127,66,74,73,68,48,55,63,54,55,54,52,50,51,53,52,51,52,54,50,52,52,50,51,54,56,51,49,54,54,53,49,52,58,49,50,54,52,50,54,53,50,50,56,51,52,56,50,50,50,53,50,51,50,53,55,48,52,56,57,51,48,51,56,50,49,52,50,45,25,62,75,75,66,36,53,40,82,77,54,79,86,77,53,78,91,44,71,71,55,54,75,71,54,58,82,81,76,53,93,60,87,75,56,64,96,90,51,81,87,72,48,66,46,83,63,77,77,74,78,88,71,81,94,81,74,76,89,74,76,85,78,87,74,81,84,77,79,79,75,93,80,68,90,81,78,88,80,72,76,77,77,76,82,72,73,79,81,71,79,85,74,82,76,77,84,75,94,70,80,95,71,88,80,75,84,77,81,78,81,76,80,79,74,80,82,84,70,58,72,66,57,56,54,48,52,53,52,50,53,54,51,52,59,60,73,74,107

Radius of gyration: 37.05 Å; Cα contacts (8 Å, |Δi|>4): 29; chains: 1; bounding box: 83×57×113 Å

Foldseek 3Di:
DVVVVCVVVVVVVVVVVVVVVVVVVVVVVVVVVVVVVVVVVVVVVVVVVVVVVVVVVVVVVVVVVCVVCCVPPVQADDDDPVVDDDDPVSVVVDDPVPPPDPPDPPPDDPGDGPPPPDDDDDDPDDDPPDDDDDPPPPPPPPDPDDDPDPPPPPDDPPPDPDPDDDDDDDDDDDDDDDDDDPPPPPPDDPVNVVVVVVVVVVVVVVVD

Sequence (208 aa):
MIAHRLRPIGWVAGVATATLGFYLVSLQVATERAALERVERRIAVARRDIRRLETEFAARASLRQLEQYNGEVLALAAPRAQQYLTSDVQLVAFDPRSLDGALPPPGQVALARAESAAPAPAPADAAPARPSFKPAIVEDAARDDAPVVPAARRVAPLQAVAYAAPARGAAGRATPARIPTVEKVAMLDDSTLGELARRAAKEAKAKR